Protein AF-A0AAX3BE30-F1 (afdb_monomer_lite)

Secondary structure (DSSP, 8-state):
---------HHHHHHHHHHHHHHHHHHHHHHHHHHHHHHHHS---EEE-B-TT----TT---B--TTS-TBTT-GGGGGSS-TTS-EEE-GGG--TT--SEEEEEEEEEEEEEEEEEEEEB-TT-HHHHHHSEEEEEEEEEEE-------TT---------EEEEEEE--S-SS-EEEEEEEEEEEEEEEEEEEEEPPSS---EEEEEEEEEETTEEEEES-HHHHHHHHHHHHHHHHHTT-STTTHHHHHHS-HHHHHHHHHHTT------TT---B--EE-TTS-EE---B----GGGGG--S---EEEEE-TTS-EEEEETTSPPEEE---------S----------------------

Organism: NCBI:txid2828656

Foldseek 3Di:
DDDDDDDPPPVVVVVVVVVVVVVVVVVVVVVVVVVVVVVVVPDPAAAWEWALVFPPDPQPQQDQDPVRRSCQQPPLLQAPPDLQGKHWADPVRDPDPQPWDKGKTFTPDKDKFFKKKFQWFRLNDPLRRQQEWTFFKKKKWFWAQDCPPPPPDSPRPRPTPIDIDIDGDDSDNDMDMGGPGIDIHGMIMITRPDIDDHPHDHITITRYMWTHDPHHTYHHDQSLVSNLSNLVVVVVVLVVCVDVVRVVVQVPDDPVSNCSSCVSNVHDDDPPVPDFDDDWDADPVRHTDDDDTDDDDPCCVVPVDDFDWDWDADPVRWIWIGTDPDDIDTDDDPDDDDDDDDPDPDDDDDDDDDDDDDDDDDD

Radius of gyration: 34.59 Å; chains: 1; bounding box: 137×58×95 Å

Structure (mmCIF, N/CA/C/O backbone):
data_AF-A0AAX3BE30-F1
#
_entry.id   AF-A0AAX3BE30-F1
#
loop_
_atom_site.group_PDB
_atom_site.id
_atom_site.type_symbol
_atom_site.label_atom_id
_atom_site.label_alt_id
_atom_site.label_comp_id
_atom_site.label_asym_id
_atom_site.label_entity_id
_atom_site.label_seq_id
_atom_site.pdbx_PDB_ins_code
_atom_site.Cartn_x
_atom_site.Cartn_y
_atom_site.Cartn_z
_atom_site.occupancy
_atom_site.B_iso_or_equiv
_atom_site.auth_seq_id
_atom_site.auth_comp_id
_atom_site.auth_asym_id
_atom_site.auth_atom_id
_atom_site.pdbx_PDB_model_num
ATOM 1 N N . MET A 1 1 ? -101.201 13.065 3.137 1.00 37.59 1 MET A N 1
ATOM 2 C CA . MET A 1 1 ? -100.366 14.245 3.445 1.00 37.59 1 MET A CA 1
ATOM 3 C C . MET A 1 1 ? -99.002 13.709 3.863 1.00 37.59 1 MET A C 1
ATOM 5 O O . MET A 1 1 ? -98.887 13.174 4.954 1.00 37.59 1 MET A O 1
ATOM 9 N N . VAL A 1 2 ? -98.034 13.678 2.945 1.00 33.81 2 VAL A N 1
ATOM 10 C CA . VAL A 1 2 ? -96.704 13.082 3.167 1.00 33.81 2 VAL A CA 1
ATOM 11 C C . VAL A 1 2 ? -95.709 14.231 3.304 1.00 33.81 2 VAL A C 1
ATOM 13 O O . VAL A 1 2 ? -95.569 15.032 2.385 1.00 33.81 2 VAL A O 1
ATOM 16 N N . HIS A 1 3 ? -95.069 14.346 4.465 1.00 37.81 3 HIS A N 1
ATOM 17 C CA . HIS A 1 3 ? -93.948 15.256 4.695 1.00 37.81 3 HIS A CA 1
ATOM 18 C C . HIS A 1 3 ? -92.649 14.453 4.629 1.00 37.81 3 HIS A C 1
ATOM 20 O O . HIS A 1 3 ? -92.442 13.532 5.415 1.00 37.81 3 HIS A O 1
ATOM 26 N N . GLY A 1 4 ? -91.805 14.789 3.653 1.00 37.88 4 GLY A N 1
ATOM 27 C CA . GLY A 1 4 ? -90.464 14.239 3.499 1.00 37.88 4 GLY A CA 1
ATOM 28 C C . GLY A 1 4 ? -89.474 14.970 4.402 1.00 37.88 4 GLY A C 1
ATOM 29 O O . GLY A 1 4 ? -89.291 16.178 4.280 1.00 37.88 4 GLY A O 1
ATOM 30 N N . LEU A 1 5 ? -88.834 14.219 5.296 1.00 43.00 5 LEU A N 1
ATOM 31 C CA . LEU A 1 5 ? -87.647 14.628 6.042 1.00 43.00 5 LEU A CA 1
ATOM 32 C C . LEU A 1 5 ? -86.418 14.408 5.151 1.00 43.00 5 LEU A C 1
ATOM 34 O O . LEU A 1 5 ? -85.984 13.274 4.960 1.00 43.00 5 LEU A O 1
ATOM 38 N N . TYR A 1 6 ? -85.859 15.489 4.612 1.00 42.47 6 TYR A N 1
ATOM 39 C CA . TYR A 1 6 ? -84.503 15.481 4.065 1.00 42.47 6 TYR A CA 1
ATOM 40 C C . TYR A 1 6 ? -83.519 15.509 5.240 1.00 42.47 6 TYR A C 1
ATOM 42 O O . TYR A 1 6 ? -83.366 16.526 5.912 1.00 42.47 6 TYR A O 1
ATOM 50 N N . PHE A 1 7 ? -82.889 14.368 5.519 1.00 47.38 7 PHE A N 1
ATOM 51 C CA . PHE A 1 7 ? -81.719 14.304 6.391 1.00 47.38 7 PHE A CA 1
ATOM 52 C C . PHE A 1 7 ? -80.498 14.763 5.591 1.00 47.38 7 PHE A C 1
ATOM 54 O O . PHE A 1 7 ? -80.135 14.144 4.592 1.00 47.38 7 PHE A O 1
ATOM 61 N N . ASP A 1 8 ? -79.880 15.852 6.034 1.00 48.84 8 ASP A N 1
ATOM 62 C CA . ASP A 1 8 ? -78.670 16.418 5.442 1.00 48.84 8 ASP A CA 1
ATOM 63 C C . ASP A 1 8 ? -77.435 15.626 5.918 1.00 48.84 8 ASP A C 1
ATOM 65 O O . ASP A 1 8 ? -76.835 15.901 6.962 1.00 48.84 8 ASP A O 1
ATOM 69 N N . TRP A 1 9 ? -77.112 14.553 5.190 1.00 47.38 9 TRP A N 1
ATOM 70 C CA . TRP A 1 9 ? -75.989 13.655 5.490 1.00 47.38 9 TRP A CA 1
ATOM 71 C C . TRP A 1 9 ? -74.613 14.264 5.152 1.00 47.38 9 TRP A C 1
ATOM 73 O O . TRP A 1 9 ? -73.594 13.794 5.671 1.00 47.38 9 TRP A O 1
ATOM 83 N N . ASP A 1 10 ? -74.559 15.342 4.364 1.00 48.72 10 ASP A N 1
ATOM 84 C CA . ASP A 1 10 ? -73.304 15.926 3.869 1.00 48.72 10 ASP A CA 1
ATOM 85 C C . ASP A 1 10 ? -72.530 16.713 4.946 1.00 48.72 10 ASP A C 1
ATOM 87 O O . ASP A 1 10 ? -71.294 16.808 4.918 1.00 48.72 10 ASP A O 1
ATOM 91 N N . ILE A 1 11 ? -73.221 17.203 5.979 1.00 52.19 11 ILE A N 1
ATOM 92 C CA . ILE A 1 11 ? -72.609 17.997 7.059 1.00 52.19 11 ILE A CA 1
ATOM 93 C C . ILE A 1 11 ? -71.905 17.116 8.113 1.00 52.19 11 ILE A C 1
ATOM 95 O O . ILE A 1 11 ? -70.945 17.551 8.761 1.00 52.19 11 ILE A O 1
ATOM 99 N N . LEU A 1 12 ? -72.318 15.854 8.274 1.00 46.59 12 LEU A N 1
ATOM 100 C CA . LEU A 1 12 ? -71.723 14.924 9.250 1.00 46.59 12 LEU A CA 1
ATOM 101 C C . LEU A 1 12 ? -70.521 14.142 8.694 1.00 46.59 12 LEU A C 1
ATOM 103 O O . LEU A 1 12 ? -69.614 13.779 9.455 1.00 46.59 12 LEU A O 1
ATOM 107 N N . PHE A 1 13 ? -70.453 13.945 7.374 1.00 47.66 13 PHE A N 1
ATOM 108 C CA . PHE A 1 13 ? -69.346 13.233 6.729 1.00 47.66 13 PHE A CA 1
ATOM 109 C C . PHE A 1 13 ? -68.064 14.082 6.632 1.00 47.66 13 PHE A C 1
ATOM 111 O O . PHE A 1 13 ? -66.955 13.584 6.852 1.00 47.66 13 PHE A O 1
ATOM 118 N N . THR A 1 14 ? -68.188 15.391 6.409 1.00 51.09 14 THR A N 1
ATOM 119 C CA . THR A 1 14 ? -67.043 16.294 6.185 1.00 51.09 14 THR A CA 1
ATOM 120 C C . THR A 1 14 ? -66.237 16.610 7.454 1.00 51.09 14 THR A C 1
ATOM 122 O O . THR A 1 14 ? -65.006 16.688 7.398 1.00 51.09 14 THR A O 1
ATOM 125 N N . LYS A 1 15 ? -66.868 16.703 8.634 1.00 51.81 15 LYS A N 1
ATOM 126 C CA . LYS A 1 15 ? -66.149 16.968 9.904 1.00 51.81 15 LYS A CA 1
ATOM 127 C C . LYS A 1 15 ? -65.401 15.752 10.464 1.00 51.81 15 LYS A C 1
ATOM 129 O O . LYS A 1 15 ? -64.361 15.914 11.108 1.00 51.81 15 LYS A O 1
ATOM 134 N N . SER A 1 16 ? -65.898 14.546 10.202 1.00 53.28 16 SER A N 1
ATOM 135 C CA . SER A 1 16 ? -65.347 13.298 10.751 1.00 53.28 16 SER A CA 1
ATOM 136 C C . SER A 1 16 ? -64.184 12.766 9.903 1.00 53.28 16 SER A C 1
ATOM 138 O O . SER A 1 16 ? -63.137 12.399 10.443 1.00 53.28 16 SER A O 1
ATOM 140 N N . ILE A 1 17 ? -64.305 12.824 8.571 1.00 54.84 17 ILE A N 1
ATOM 141 C CA . ILE A 1 17 ? -63.247 12.393 7.642 1.00 54.84 17 ILE A CA 1
ATOM 142 C C . ILE A 1 17 ? -62.055 13.357 7.666 1.00 54.84 17 ILE A C 1
ATOM 144 O O . ILE A 1 17 ? -60.906 12.911 7.652 1.00 54.84 17 ILE A O 1
ATOM 148 N N . GLY A 1 18 ? -62.299 14.666 7.806 1.00 56.34 18 GLY A N 1
ATOM 149 C CA . GLY A 1 18 ? -61.236 15.671 7.889 1.00 56.34 18 GLY A CA 1
ATOM 150 C C . GLY A 1 18 ? -60.269 15.439 9.057 1.00 56.34 18 GLY A C 1
ATOM 151 O O . GLY A 1 18 ? -59.055 15.514 8.871 1.00 56.34 18 GLY A O 1
ATOM 152 N N . LYS A 1 19 ? -60.772 15.072 10.247 1.00 57.72 19 LYS A N 1
ATOM 153 C CA . LYS A 1 19 ? -59.924 14.763 11.417 1.00 57.72 19 LYS A CA 1
ATOM 154 C C . LYS A 1 19 ? -59.099 13.486 11.233 1.00 57.72 19 LYS A C 1
ATOM 156 O O . LYS A 1 19 ? -57.929 13.470 11.617 1.00 57.72 19 LYS A O 1
ATOM 161 N N . ILE A 1 20 ? -59.671 12.442 10.628 1.00 62.28 20 ILE A N 1
ATOM 162 C CA . ILE A 1 20 ? -58.952 11.187 10.341 1.00 62.28 20 ILE A CA 1
ATOM 163 C C . ILE A 1 20 ? -57.858 11.430 9.293 1.00 62.28 20 ILE A C 1
ATOM 165 O O . ILE A 1 20 ? -56.723 10.984 9.470 1.00 62.28 20 ILE A O 1
ATOM 169 N N . TYR A 1 21 ? -58.160 12.204 8.248 1.00 62.59 21 TYR A N 1
ATOM 170 C CA . TYR A 1 21 ? -57.197 12.566 7.209 1.00 62.59 21 TYR A CA 1
ATOM 171 C C . TYR A 1 21 ? -56.044 13.418 7.760 1.00 62.59 21 TYR A C 1
ATOM 173 O O . TYR A 1 21 ? -54.876 13.145 7.482 1.00 62.59 21 TYR A O 1
ATOM 181 N N . TYR A 1 22 ? -56.342 14.407 8.611 1.00 61.78 22 TYR A N 1
ATOM 182 C CA . TYR A 1 22 ? -55.315 15.262 9.214 1.00 61.78 22 TYR A CA 1
ATOM 183 C C . TYR A 1 22 ? -54.400 14.491 10.174 1.00 61.78 22 TYR A C 1
ATOM 185 O O . TYR A 1 22 ? -53.186 14.711 10.182 1.00 61.78 22 TYR A O 1
ATOM 193 N N . ARG A 1 23 ? -54.960 13.549 10.946 1.00 68.19 23 ARG A N 1
ATOM 194 C CA . ARG A 1 23 ? -54.191 12.670 11.834 1.00 68.19 23 ARG A CA 1
ATOM 195 C C . ARG A 1 23 ? -53.260 11.747 11.043 1.00 68.19 23 ARG A C 1
ATOM 197 O O . ARG A 1 23 ? -52.063 11.745 11.313 1.00 68.19 23 ARG A O 1
ATOM 204 N N . ARG A 1 24 ? -53.765 11.081 9.996 1.00 71.00 24 ARG A N 1
ATOM 205 C CA . ARG A 1 24 ? -52.949 10.228 9.109 1.00 71.00 24 ARG A CA 1
ATOM 206 C C . ARG A 1 24 ? -51.861 11.006 8.370 1.00 71.00 24 ARG A C 1
ATOM 208 O O . ARG A 1 24 ? -50.747 10.514 8.226 1.00 71.00 24 ARG A O 1
ATOM 215 N N . ARG A 1 25 ? -52.134 12.247 7.949 1.00 72.06 25 ARG A N 1
ATOM 216 C CA . ARG A 1 25 ? -51.124 13.121 7.325 1.00 72.06 25 ARG A CA 1
ATOM 217 C C . ARG A 1 25 ? -50.015 13.507 8.305 1.00 72.06 25 ARG A C 1
ATOM 219 O O . ARG A 1 25 ? -48.865 13.634 7.896 1.00 72.06 25 ARG A O 1
ATOM 226 N N . ARG A 1 26 ? -50.341 13.704 9.586 1.00 71.25 26 ARG A N 1
ATOM 227 C CA . ARG A 1 26 ? -49.350 13.994 10.631 1.00 71.25 26 ARG A CA 1
ATOM 228 C C . ARG A 1 26 ? -48.510 12.753 10.950 1.00 71.25 26 ARG A C 1
ATOM 230 O O . ARG A 1 26 ? -47.293 12.862 10.996 1.00 71.25 26 ARG A O 1
ATOM 237 N N . GLU A 1 27 ? -49.139 11.586 11.074 1.00 79.81 27 GLU A N 1
ATOM 238 C CA . GLU A 1 27 ? -48.464 10.296 11.292 1.00 79.81 27 GLU A CA 1
ATOM 239 C C . GLU A 1 27 ? -47.539 9.921 10.114 1.00 79.81 27 GLU A C 1
ATOM 241 O O . GLU A 1 27 ? -46.382 9.580 10.342 1.00 79.81 27 GLU A O 1
ATOM 246 N N . MET A 1 28 ? -47.965 10.113 8.855 1.00 81.69 28 MET A N 1
ATOM 247 C CA . MET A 1 28 ? -47.091 9.917 7.684 1.00 81.69 28 MET A CA 1
ATOM 248 C C . MET A 1 28 ? -45.880 10.853 7.667 1.00 81.69 28 MET A C 1
ATOM 250 O O . MET A 1 28 ? -44.799 10.433 7.268 1.00 81.69 28 MET A O 1
ATOM 254 N N . LYS A 1 29 ? -46.029 12.111 8.103 1.00 80.44 29 LYS A N 1
ATOM 255 C CA . LYS A 1 29 ? -44.888 13.037 8.199 1.00 80.44 29 LYS A CA 1
ATOM 256 C C . LYS A 1 29 ? -43.852 12.552 9.211 1.00 80.44 29 LYS A C 1
ATOM 258 O O . LYS A 1 29 ? -42.665 12.674 8.938 1.00 80.44 29 LYS A O 1
ATOM 263 N N . TYR A 1 30 ? -44.284 11.990 10.341 1.00 83.88 30 TYR A N 1
ATOM 264 C CA . TYR A 1 30 ? -43.363 11.410 11.320 1.00 83.88 30 TYR A CA 1
ATOM 265 C C . TYR A 1 30 ? -42.688 10.145 10.791 1.00 83.88 30 TYR A C 1
ATOM 267 O O . TYR A 1 30 ? -41.483 10.013 10.955 1.00 83.88 30 TYR A O 1
ATOM 275 N N . ILE A 1 31 ? -43.416 9.262 10.098 1.00 86.00 31 ILE A N 1
ATOM 276 C CA . ILE A 1 31 ? -42.816 8.072 9.473 1.00 86.00 31 ILE A CA 1
ATOM 277 C C . ILE A 1 31 ? -41.781 8.481 8.418 1.00 86.00 31 ILE A C 1
ATOM 279 O O . ILE A 1 31 ? -40.675 7.959 8.430 1.00 86.00 31 ILE A O 1
ATOM 283 N N . LEU A 1 32 ? -42.090 9.453 7.555 1.00 85.06 32 LEU A N 1
ATOM 284 C CA . LEU A 1 32 ? -41.139 9.961 6.561 1.00 85.06 32 LEU A CA 1
ATOM 285 C C . LEU A 1 32 ? -39.930 10.647 7.202 1.00 85.06 32 LEU A C 1
ATOM 287 O O . LEU A 1 32 ? -38.824 10.471 6.713 1.00 85.06 32 LEU A O 1
ATOM 291 N N . LEU A 1 33 ? -40.117 11.392 8.296 1.00 84.44 33 LEU A N 1
ATOM 292 C CA . LEU A 1 33 ? -39.010 11.999 9.036 1.00 84.44 33 LEU A CA 1
ATOM 293 C C . LEU A 1 33 ? -38.114 10.929 9.669 1.00 84.44 33 LEU A C 1
ATOM 295 O O . LEU A 1 33 ? -36.901 11.034 9.578 1.00 84.44 33 LEU A O 1
ATOM 299 N N . VAL A 1 34 ? -38.695 9.890 10.271 1.00 83.25 34 VAL A N 1
ATOM 300 C CA . VAL A 1 34 ? -37.939 8.765 10.837 1.00 83.25 34 VAL A CA 1
ATOM 301 C C . VAL A 1 34 ? -37.206 8.014 9.727 1.00 83.25 34 VAL A C 1
ATOM 303 O O . VAL A 1 34 ? -36.015 7.785 9.856 1.00 83.25 34 VAL A O 1
ATOM 306 N N . LEU A 1 35 ? -37.857 7.712 8.602 1.00 80.94 35 LEU A N 1
ATOM 307 C CA . LEU A 1 35 ? -37.205 7.081 7.449 1.00 80.94 35 LEU A CA 1
ATOM 308 C C . LEU A 1 35 ? -36.113 7.963 6.832 1.00 80.94 35 LEU A C 1
ATOM 310 O O . LEU A 1 35 ? -35.110 7.435 6.374 1.00 80.94 35 LEU A O 1
ATOM 314 N N . PHE A 1 36 ? -36.279 9.287 6.838 1.00 80.50 36 PHE A N 1
ATOM 315 C CA . PHE A 1 36 ? -35.257 10.229 6.388 1.00 80.50 36 PHE A CA 1
ATOM 316 C C . PHE A 1 36 ? -34.074 10.274 7.359 1.00 80.50 36 PHE A C 1
ATOM 318 O O . PHE A 1 36 ? -32.938 10.218 6.917 1.00 80.50 36 PHE A O 1
ATOM 325 N N . LEU A 1 37 ? -34.319 10.301 8.672 1.00 76.88 37 LEU A N 1
ATOM 326 C CA . LEU A 1 37 ? -33.263 10.272 9.688 1.00 76.88 37 LEU A CA 1
ATOM 327 C C . LEU A 1 37 ? -32.505 8.936 9.677 1.00 76.88 37 LEU A C 1
ATOM 329 O O . LEU A 1 37 ? -31.280 8.945 9.665 1.00 76.88 37 LEU A O 1
ATOM 333 N N . PHE A 1 38 ? -33.208 7.805 9.566 1.00 72.38 38 PHE A N 1
ATOM 334 C CA . PHE A 1 38 ? -32.583 6.494 9.367 1.00 72.38 38 PHE A CA 1
ATOM 335 C C . PHE A 1 38 ? -31.863 6.410 8.015 1.00 72.38 38 PHE A C 1
ATOM 337 O O . PHE A 1 38 ? -30.766 5.874 7.942 1.00 72.38 38 PHE A O 1
ATOM 344 N N . GLY A 1 39 ? -32.429 6.982 6.950 1.00 67.25 39 GLY A N 1
ATOM 345 C CA . GLY A 1 39 ? -31.791 7.066 5.635 1.00 67.25 39 GLY A CA 1
ATOM 346 C C . GLY A 1 39 ? -30.531 7.934 5.625 1.00 67.25 39 GLY A C 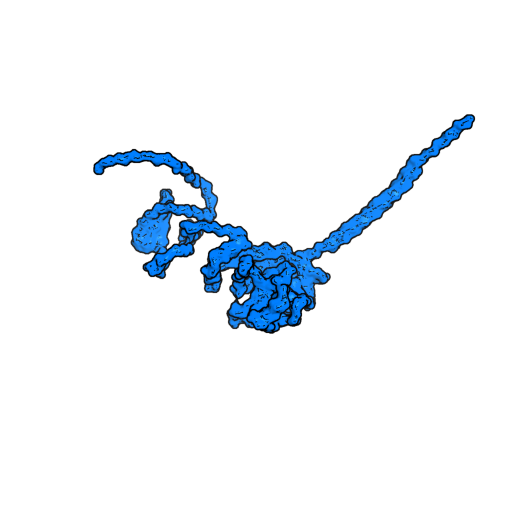1
ATOM 347 O O . GLY A 1 39 ? -29.602 7.636 4.885 1.00 67.25 39 GLY A O 1
ATOM 348 N N . CYS A 1 40 ? -30.473 8.970 6.466 1.00 63.03 40 CYS A N 1
ATOM 349 C CA . CYS A 1 40 ? -29.296 9.815 6.640 1.00 63.03 40 CYS A CA 1
ATOM 350 C C . CYS A 1 40 ? -28.212 9.162 7.508 1.00 63.03 40 CYS A C 1
ATOM 352 O O . CYS A 1 40 ? -27.047 9.495 7.324 1.00 63.03 40 CYS A O 1
ATOM 354 N N . GLU A 1 41 ? -28.554 8.252 8.425 1.00 57.38 41 GLU A N 1
ATOM 355 C CA . GLU A 1 41 ? -27.558 7.477 9.186 1.00 57.38 41 GLU A CA 1
ATOM 356 C C . GLU A 1 41 ? -26.993 6.286 8.394 1.00 57.38 41 GLU A C 1
ATOM 358 O O . GLU A 1 41 ? -25.897 5.809 8.687 1.00 57.38 41 GLU A O 1
ATOM 363 N N . ILE A 1 42 ? -27.685 5.830 7.345 1.00 55.69 42 ILE A N 1
ATOM 364 C CA . ILE A 1 42 ? -27.187 4.775 6.460 1.00 55.69 42 ILE A CA 1
ATOM 365 C C . ILE A 1 42 ? -26.125 5.364 5.517 1.00 55.69 42 ILE A C 1
ATOM 367 O O . ILE A 1 42 ? -26.410 5.803 4.405 1.00 55.69 42 ILE A O 1
ATOM 371 N N . GLY A 1 43 ? -24.867 5.314 5.957 1.00 57.38 43 GLY A N 1
ATOM 372 C CA . GLY A 1 43 ? -23.733 5.190 5.040 1.00 57.38 43 GLY A CA 1
ATOM 373 C C . GLY A 1 43 ? -22.853 6.420 4.852 1.00 57.38 43 GLY A C 1
ATOM 374 O O . GLY A 1 43 ? -22.385 6.656 3.736 1.00 57.38 43 GLY A O 1
ATOM 375 N N . TYR A 1 44 ? -22.532 7.161 5.916 1.00 66.81 44 TYR A N 1
ATOM 376 C CA . TYR A 1 44 ? -21.309 7.966 5.878 1.00 66.81 44 TYR A CA 1
ATOM 377 C C . TYR A 1 44 ? -20.100 7.031 5.948 1.00 66.81 44 TYR A C 1
ATOM 379 O O . TYR A 1 44 ? -19.494 6.849 6.994 1.00 66.81 44 TYR A O 1
ATOM 387 N N . SER A 1 45 ? -19.745 6.417 4.817 1.00 80.69 45 SER A N 1
ATOM 388 C CA . SER A 1 45 ? -18.438 5.779 4.681 1.00 80.69 45 SER A CA 1
ATOM 389 C C . SER A 1 45 ? -17.378 6.848 4.939 1.00 80.69 45 SER A C 1
ATOM 391 O O . SER A 1 45 ? -17.381 7.880 4.254 1.00 80.69 45 SER A O 1
ATOM 393 N N . LEU A 1 46 ? -16.482 6.624 5.895 1.00 89.69 46 LEU A N 1
ATOM 394 C CA . LEU A 1 46 ? -15.367 7.529 6.133 1.00 89.69 46 LEU A CA 1
ATOM 395 C C . LEU A 1 46 ? -14.469 7.520 4.893 1.00 89.69 46 LEU A C 1
ATOM 397 O O . LEU A 1 46 ? -13.786 6.541 4.626 1.00 89.69 46 LEU A O 1
ATOM 401 N N . LYS A 1 47 ? -14.488 8.586 4.095 1.00 92.81 47 LYS A N 1
ATOM 402 C CA . LYS A 1 47 ? -13.670 8.671 2.878 1.00 92.81 47 LYS A CA 1
ATOM 403 C C . LYS A 1 47 ? -12.341 9.332 3.185 1.00 92.81 47 LYS A C 1
ATOM 405 O O . LYS A 1 47 ? -12.317 10.384 3.818 1.00 92.81 47 LYS A O 1
ATOM 410 N N . ILE A 1 48 ? -11.256 8.751 2.689 1.00 92.88 48 ILE A N 1
ATOM 411 C CA . ILE A 1 48 ? -9.916 9.338 2.763 1.00 92.88 48 ILE A CA 1
ATOM 412 C C . ILE A 1 48 ? -9.273 9.383 1.389 1.00 92.88 48 ILE A C 1
ATOM 414 O O . ILE A 1 48 ? -9.619 8.633 0.473 1.00 92.88 48 ILE A O 1
ATOM 418 N N . TYR A 1 49 ? -8.325 10.303 1.262 1.00 92.12 49 TYR A N 1
ATOM 419 C CA . TYR A 1 49 ? -7.634 10.578 0.018 1.00 92.12 49 TYR A CA 1
ATOM 420 C C . TYR A 1 49 ? -6.157 10.281 0.197 1.00 92.12 49 TYR A C 1
ATOM 422 O O . TYR A 1 49 ? -5.515 10.826 1.094 1.00 92.12 49 TYR A O 1
ATOM 430 N N . ILE A 1 50 ? -5.615 9.435 -0.667 1.00 89.25 50 ILE A N 1
ATOM 431 C CA . ILE A 1 50 ? -4.184 9.173 -0.741 1.00 89.25 50 ILE A CA 1
ATOM 432 C C . ILE A 1 50 ? -3.517 10.390 -1.375 1.00 89.25 50 ILE A C 1
ATOM 434 O O . ILE A 1 50 ? -3.989 10.930 -2.383 1.00 89.25 50 ILE A O 1
ATOM 438 N N . ASP A 1 51 ? -2.410 10.817 -0.784 1.00 85.31 51 ASP A N 1
ATOM 439 C CA . ASP A 1 51 ? -1.500 11.728 -1.445 1.00 85.31 51 ASP A CA 1
ATOM 440 C C . ASP A 1 51 ? -0.724 10.939 -2.510 1.00 85.31 51 ASP A C 1
ATOM 442 O O . ASP A 1 51 ? 0.102 10.077 -2.202 1.00 85.31 51 ASP A O 1
ATOM 446 N N . GLY A 1 52 ? -1.000 11.224 -3.786 1.00 72.75 52 GLY A N 1
ATOM 447 C CA . GLY A 1 52 ? -0.262 10.651 -4.917 1.00 72.75 52 GLY A CA 1
ATOM 448 C C . GLY A 1 52 ? 1.235 10.969 -4.867 1.00 72.75 52 GLY A C 1
ATOM 449 O O . GLY A 1 52 ? 2.023 10.361 -5.590 1.00 72.75 52 GLY A O 1
ATOM 450 N N . SER A 1 53 ? 1.645 11.874 -3.968 1.00 67.44 53 SER A N 1
ATOM 451 C CA . SER A 1 53 ? 3.039 12.147 -3.680 1.00 67.44 53 SER A CA 1
ATOM 452 C C . SER A 1 53 ? 3.776 11.034 -2.924 1.00 67.44 53 SER A C 1
ATOM 454 O O . SER A 1 53 ? 4.988 11.173 -2.736 1.00 67.44 53 SER A O 1
ATOM 456 N N . ASN A 1 54 ? 3.079 9.953 -2.530 1.00 61.19 54 ASN A N 1
ATOM 457 C CA . ASN A 1 54 ? 3.640 8.784 -1.856 1.00 61.19 54 ASN A CA 1
ATOM 458 C C . ASN A 1 54 ? 5.039 8.464 -2.379 1.00 61.19 54 ASN A C 1
ATOM 460 O O . ASN A 1 54 ? 5.224 7.972 -3.494 1.00 61.19 54 ASN A O 1
ATOM 464 N N . GLU A 1 55 ? 6.029 8.764 -1.545 1.00 56.72 55 GLU A N 1
ATOM 465 C CA . GLU A 1 55 ? 7.394 8.336 -1.764 1.00 56.72 55 GLU A CA 1
ATOM 466 C C . GLU A 1 55 ? 7.396 6.823 -1.585 1.00 56.72 55 GLU A C 1
ATOM 468 O O . GLU A 1 55 ? 7.575 6.303 -0.480 1.00 56.72 55 GLU A O 1
ATOM 473 N N . LEU A 1 56 ? 7.190 6.094 -2.681 1.00 51.31 56 LEU A N 1
ATOM 474 C CA . LEU A 1 56 ? 7.840 4.806 -2.771 1.00 51.31 56 LEU A CA 1
ATOM 475 C C . LEU A 1 56 ? 9.320 5.079 -2.551 1.00 51.31 56 LEU A C 1
ATOM 477 O O . LEU A 1 56 ? 9.901 5.968 -3.180 1.00 51.31 56 LEU A O 1
ATOM 481 N N . HIS A 1 57 ? 9.907 4.356 -1.598 1.00 52.66 57 HIS A N 1
ATOM 482 C CA . HIS A 1 57 ? 11.347 4.382 -1.450 1.00 52.66 57 HIS A CA 1
ATOM 483 C C . HIS A 1 57 ? 11.964 4.154 -2.826 1.00 52.66 57 HIS A C 1
ATOM 485 O O . HIS A 1 57 ? 11.399 3.395 -3.617 1.00 52.66 57 HIS A O 1
ATOM 491 N N . TYR A 1 58 ? 13.107 4.789 -3.079 1.00 48.91 58 TYR A N 1
ATOM 492 C CA . TYR A 1 58 ? 13.777 4.905 -4.378 1.00 48.91 58 TYR A CA 1
ATOM 493 C C . TYR A 1 58 ? 14.031 3.584 -5.149 1.00 48.91 58 TYR A C 1
ATOM 495 O O . TYR A 1 58 ? 14.598 3.577 -6.231 1.00 48.91 58 TYR A O 1
ATOM 503 N N . ASN A 1 59 ? 13.609 2.443 -4.620 1.00 54.19 59 ASN A N 1
ATOM 504 C CA . ASN A 1 59 ? 14.056 1.126 -5.017 1.00 54.19 59 ASN A CA 1
ATOM 505 C C . ASN A 1 59 ? 12.915 0.122 -5.259 1.00 54.19 59 ASN A C 1
ATOM 507 O O . ASN A 1 59 ? 13.198 -1.073 -5.373 1.00 54.19 59 ASN A O 1
ATOM 511 N N . GLN A 1 60 ? 11.647 0.554 -5.311 1.00 66.75 60 GLN A N 1
ATOM 512 C CA . GLN A 1 60 ? 10.591 -0.281 -5.895 1.00 66.75 60 GLN A CA 1
ATOM 513 C C . GLN A 1 60 ? 10.505 0.005 -7.398 1.00 66.75 60 GLN A C 1
ATOM 515 O O . GLN A 1 60 ? 9.882 0.997 -7.778 1.00 66.75 60 GLN A O 1
ATOM 520 N N . PRO A 1 61 ? 11.147 -0.814 -8.252 1.00 66.88 61 PRO A N 1
ATOM 521 C CA . PRO A 1 61 ? 11.026 -0.647 -9.690 1.00 66.88 61 PRO A CA 1
ATOM 522 C C . PRO A 1 61 ? 9.568 -0.847 -10.107 1.00 66.88 61 PRO A C 1
ATOM 524 O O . PRO A 1 61 ? 8.852 -1.683 -9.545 1.00 66.88 61 PRO A O 1
ATOM 527 N N . ILE A 1 62 ? 9.138 -0.099 -11.122 1.00 78.19 62 ILE A N 1
ATOM 528 C CA . ILE A 1 62 ? 7.894 -0.401 -11.828 1.00 78.19 62 ILE A CA 1
ATOM 529 C C . ILE A 1 62 ? 8.071 -1.769 -12.487 1.00 78.19 62 ILE A C 1
ATOM 531 O O . ILE A 1 62 ? 8.924 -1.955 -13.354 1.00 78.19 62 ILE A O 1
ATOM 535 N N . VAL A 1 63 ? 7.272 -2.745 -12.057 1.00 82.25 63 VAL A N 1
ATOM 536 C CA . VAL A 1 63 ? 7.302 -4.097 -12.618 1.00 82.25 63 VAL A CA 1
ATOM 537 C C . VAL A 1 63 ? 6.196 -4.218 -13.651 1.00 82.25 63 VAL A C 1
ATOM 539 O O . VAL A 1 63 ? 5.013 -4.207 -13.314 1.00 82.25 63 VAL A O 1
ATOM 542 N N . PHE A 1 64 ? 6.594 -4.394 -14.907 1.00 79.50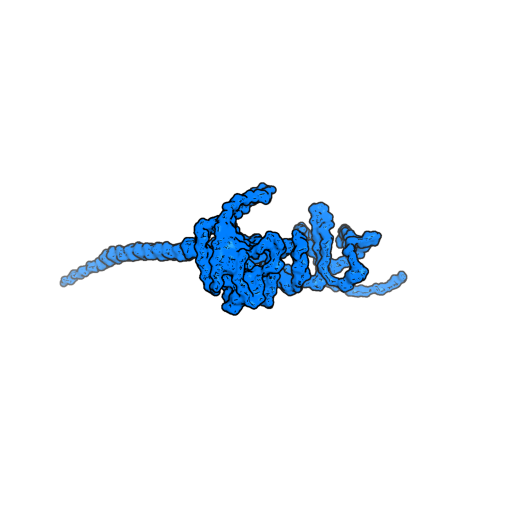 64 PHE A N 1
ATOM 543 C CA . PHE A 1 64 ? 5.683 -4.702 -16.000 1.00 79.50 64 PHE A CA 1
ATOM 544 C C . PHE A 1 64 ? 5.230 -6.154 -15.871 1.00 79.50 64 PHE A C 1
ATOM 546 O O . PHE A 1 64 ? 6.002 -7.089 -16.084 1.00 79.50 64 PHE A O 1
ATOM 553 N N . GLY A 1 65 ? 3.972 -6.351 -15.481 1.00 80.88 65 GLY A N 1
ATOM 554 C CA . GLY A 1 65 ? 3.345 -7.658 -15.579 1.00 80.88 65 GLY A CA 1
ATOM 555 C C . GLY A 1 65 ? 3.227 -8.118 -17.034 1.00 80.88 65 GLY A C 1
ATOM 556 O O . GLY A 1 65 ? 3.122 -7.302 -17.948 1.00 80.88 65 GLY A O 1
ATOM 557 N N . GLU A 1 66 ? 3.190 -9.435 -17.248 1.00 82.94 66 GLU A N 1
ATOM 558 C CA . GLU A 1 66 ? 2.879 -10.047 -18.555 1.00 82.94 66 GLU A CA 1
ATOM 559 C C . GLU A 1 66 ? 1.531 -9.563 -19.125 1.00 82.94 66 GLU A C 1
ATOM 561 O O . GLU A 1 66 ? 1.338 -9.514 -20.333 1.00 82.94 66 GLU A O 1
ATOM 566 N N . ASP A 1 67 ? 0.615 -9.154 -18.246 1.00 82.69 67 ASP A N 1
ATOM 567 C CA . ASP A 1 67 ? -0.685 -8.553 -18.551 1.00 82.69 67 ASP A CA 1
ATOM 568 C C . ASP A 1 67 ? -0.607 -7.057 -18.911 1.00 82.69 67 ASP A C 1
ATOM 570 O O . ASP A 1 67 ? -1.629 -6.415 -19.141 1.00 82.69 67 ASP A O 1
ATOM 574 N N . GLY A 1 68 ? 0.594 -6.474 -18.945 1.00 81.19 68 GLY A N 1
ATOM 575 C CA . GLY A 1 68 ? 0.804 -5.044 -19.156 1.00 81.19 68 GLY A CA 1
ATOM 576 C C . GLY A 1 68 ? 0.479 -4.180 -17.937 1.00 81.19 68 GLY A C 1
ATOM 577 O O . GLY A 1 68 ? 0.529 -2.954 -18.046 1.00 81.19 68 GLY A O 1
ATOM 578 N N . ASN A 1 69 ? 0.172 -4.775 -16.777 1.00 85.88 69 ASN A N 1
ATOM 579 C CA . ASN A 1 69 ? -0.040 -4.016 -15.552 1.00 85.88 69 ASN A CA 1
ATOM 580 C C . ASN A 1 69 ? 1.308 -3.554 -14.988 1.00 85.88 69 ASN A C 1
ATOM 582 O O . ASN A 1 69 ? 2.057 -4.333 -14.399 1.00 85.88 69 ASN A O 1
ATOM 586 N N . ILE A 1 70 ? 1.597 -2.268 -15.154 1.00 87.06 70 ILE A N 1
ATOM 587 C CA . ILE A 1 70 ? 2.837 -1.634 -14.690 1.00 87.06 70 ILE A CA 1
ATOM 588 C C . ILE A 1 70 ? 2.877 -1.462 -13.160 1.00 87.06 70 ILE A C 1
ATOM 590 O O . ILE A 1 70 ? 3.935 -1.282 -12.571 1.00 87.06 70 ILE A O 1
ATOM 594 N N . MET A 1 71 ? 1.725 -1.562 -12.490 1.00 89.06 71 MET A N 1
ATOM 595 C CA . MET A 1 71 ? 1.575 -1.399 -11.039 1.00 89.06 71 MET A CA 1
ATOM 596 C C . MET A 1 71 ? 1.337 -2.736 -10.322 1.00 89.06 71 MET A C 1
ATOM 598 O O . MET A 1 71 ? 0.850 -2.756 -9.189 1.00 89.06 71 MET A O 1
ATOM 602 N N . LYS A 1 72 ? 1.691 -3.862 -10.960 1.00 90.56 72 LYS A N 1
ATOM 603 C CA . LYS A 1 72 ? 1.351 -5.226 -10.516 1.00 90.56 72 LYS A CA 1
ATOM 604 C C . LYS A 1 72 ? 1.755 -5.551 -9.079 1.00 90.56 72 LYS A C 1
ATOM 606 O O . LYS A 1 72 ? 1.036 -6.302 -8.429 1.00 90.56 72 LYS A O 1
ATOM 611 N N . TYR A 1 73 ? 2.859 -4.989 -8.590 1.00 91.88 73 TYR A N 1
ATOM 612 C CA . TYR A 1 73 ? 3.342 -5.182 -7.215 1.00 91.88 73 TYR A CA 1
ATOM 613 C C . TYR A 1 73 ? 3.480 -3.874 -6.430 1.00 91.88 73 TYR A C 1
ATOM 615 O O . TYR A 1 73 ? 4.289 -3.776 -5.508 1.00 91.88 73 TYR A O 1
ATOM 623 N N . SER A 1 74 ? 2.729 -2.848 -6.835 1.00 91.38 74 SER A N 1
ATOM 624 C CA . SER A 1 74 ? 2.834 -1.509 -6.260 1.00 91.38 74 SER A CA 1
ATOM 625 C C . SER A 1 74 ? 2.209 -1.415 -4.867 1.00 91.38 74 SER A C 1
ATOM 627 O O . SER A 1 74 ? 1.346 -2.206 -4.493 1.00 91.38 74 SER A O 1
ATOM 629 N N . ILE A 1 75 ? 2.582 -0.372 -4.123 1.00 92.69 75 ILE A N 1
ATOM 630 C CA . ILE A 1 75 ? 1.983 -0.048 -2.819 1.00 92.69 75 ILE A CA 1
ATOM 631 C C . ILE A 1 75 ? 0.476 0.215 -2.889 1.00 92.69 75 ILE A C 1
ATOM 633 O O . ILE A 1 75 ? -0.221 0.018 -1.902 1.00 92.69 75 ILE A O 1
ATOM 637 N N . PHE A 1 76 ? -0.049 0.624 -4.045 1.00 93.94 76 PHE A N 1
ATOM 638 C CA . PHE A 1 76 ? -1.477 0.893 -4.207 1.00 93.94 76 PHE A CA 1
ATOM 639 C C . PHE A 1 76 ? -2.335 -0.367 -4.123 1.00 93.94 76 PHE A C 1
ATOM 641 O O . PHE A 1 76 ? -3.517 -0.258 -3.819 1.00 93.94 76 PHE A O 1
ATOM 648 N N . ASN A 1 77 ? -1.742 -1.541 -4.346 1.00 95.88 77 ASN A N 1
ATOM 649 C CA . ASN A 1 77 ? -2.422 -2.816 -4.147 1.00 95.88 77 ASN A CA 1
ATOM 650 C C . ASN A 1 77 ? -2.772 -3.051 -2.674 1.00 95.88 77 ASN A C 1
ATOM 652 O O . ASN A 1 77 ? -3.716 -3.761 -2.393 1.00 95.88 77 ASN A O 1
ATOM 656 N N . LEU A 1 78 ? -2.075 -2.401 -1.731 1.00 96.56 78 LEU A N 1
ATOM 657 C CA . LEU A 1 78 ? -2.431 -2.476 -0.313 1.00 96.56 78 LEU A CA 1
ATOM 658 C C . LEU A 1 78 ? -3.769 -1.814 0.028 1.00 96.56 78 LEU A C 1
ATOM 660 O O . LEU A 1 78 ? -4.155 -1.881 1.188 1.00 96.56 78 LEU A O 1
ATOM 664 N N . LEU A 1 79 ? -4.366 -1.075 -0.909 1.00 96.56 79 LEU A N 1
ATOM 665 C CA . LEU A 1 79 ? -5.446 -0.118 -0.672 1.00 96.56 79 LEU A CA 1
ATOM 666 C C . LEU A 1 79 ? -6.559 -0.229 -1.728 1.00 96.56 79 LEU A C 1
ATOM 668 O O . LEU A 1 79 ? -7.365 0.694 -1.868 1.00 96.56 79 LEU A O 1
ATOM 672 N N . ASP A 1 80 ? -6.558 -1.296 -2.533 1.00 96.62 80 ASP A N 1
ATOM 673 C CA . ASP A 1 80 ? -7.484 -1.475 -3.657 1.00 96.62 80 ASP A CA 1
ATOM 674 C C . ASP A 1 80 ? -8.728 -2.308 -3.307 1.00 96.62 80 ASP A C 1
ATOM 676 O O . ASP A 1 80 ? -9.625 -2.460 -4.141 1.00 96.62 80 ASP A O 1
ATOM 680 N N . GLY A 1 81 ? -8.818 -2.799 -2.067 1.00 97.00 81 GLY A N 1
ATOM 681 C CA . GLY A 1 81 ? -9.909 -3.639 -1.589 1.00 97.00 81 GLY A CA 1
ATOM 682 C C . GLY A 1 81 ? -9.884 -5.055 -2.168 1.00 97.00 81 GLY A C 1
ATOM 683 O O . GLY A 1 81 ? -10.884 -5.772 -2.056 1.00 97.00 81 GLY A O 1
ATOM 684 N N . ASN A 1 82 ? -8.791 -5.466 -2.814 1.00 97.38 82 ASN A N 1
ATOM 685 C CA . ASN A 1 82 ? -8.667 -6.735 -3.506 1.00 97.38 82 ASN A CA 1
ATOM 686 C C . ASN A 1 82 ? -7.463 -7.542 -2.988 1.00 97.38 82 ASN A C 1
ATOM 688 O O . ASN A 1 82 ? -6.369 -7.450 -3.538 1.00 97.38 82 ASN A O 1
ATOM 692 N N . PRO A 1 83 ? -7.666 -8.499 -2.063 1.00 95.94 83 PRO A N 1
ATOM 693 C CA . PRO A 1 83 ? -6.571 -9.305 -1.515 1.00 95.94 83 PRO A CA 1
ATOM 694 C C . PRO A 1 83 ? -5.881 -10.218 -2.552 1.00 95.94 83 PRO A C 1
ATOM 696 O O . PRO A 1 83 ? -4.897 -10.886 -2.245 1.00 95.94 83 PRO A O 1
ATOM 699 N N . LYS A 1 84 ? -6.376 -10.286 -3.796 1.00 96.88 84 LYS A N 1
ATOM 700 C CA . LYS A 1 84 ? -5.707 -11.006 -4.890 1.00 96.88 84 LYS A CA 1
ATOM 701 C C . LYS A 1 84 ? -4.610 -10.190 -5.569 1.00 96.88 84 LYS A C 1
ATOM 703 O O . LYS A 1 84 ? -3.918 -10.748 -6.425 1.00 96.88 84 LYS A O 1
ATOM 708 N N . THR A 1 85 ? -4.467 -8.907 -5.253 1.00 96.56 85 THR A N 1
ATOM 709 C CA . THR A 1 85 ? -3.293 -8.100 -5.599 1.00 96.56 85 THR A CA 1
ATOM 710 C C . THR A 1 85 ? -2.351 -8.062 -4.389 1.00 96.56 85 THR A C 1
ATOM 712 O O . THR A 1 85 ? -2.677 -8.557 -3.313 1.00 96.56 85 THR A O 1
ATOM 715 N N . THR A 1 86 ? -1.109 -7.610 -4.576 1.00 96.75 86 THR A N 1
ATOM 716 C CA . THR A 1 86 ? -0.146 -7.538 -3.467 1.00 96.75 86 THR A CA 1
ATOM 717 C C . THR A 1 86 ? 0.885 -6.456 -3.701 1.00 96.75 86 THR A C 1
ATOM 719 O O . THR A 1 86 ? 1.287 -6.216 -4.838 1.00 96.75 86 THR A O 1
ATOM 722 N N . LEU A 1 87 ? 1.369 -5.851 -2.624 1.00 95.25 87 LEU A N 1
ATOM 723 C CA . LEU A 1 87 ? 2.700 -5.260 -2.593 1.00 95.25 87 LEU A CA 1
ATOM 724 C C . LEU A 1 87 ? 3.725 -6.395 -2.487 1.00 95.25 87 LEU A C 1
ATOM 726 O O . LEU A 1 87 ? 3.507 -7.327 -1.711 1.00 95.25 87 LEU A O 1
ATOM 730 N N . ALA A 1 88 ? 4.833 -6.311 -3.225 1.00 93.81 88 ALA A N 1
ATOM 731 C CA . ALA A 1 88 ? 5.980 -7.209 -3.066 1.00 93.81 88 ALA A CA 1
ATOM 732 C C . ALA A 1 88 ? 7.264 -6.394 -2.849 1.00 93.81 88 ALA A C 1
ATOM 734 O O . ALA A 1 88 ? 7.642 -5.567 -3.681 1.00 93.81 88 ALA A O 1
ATOM 735 N N . LEU A 1 89 ? 7.926 -6.602 -1.712 1.00 90.56 89 LEU A N 1
ATOM 736 C CA . LEU A 1 89 ? 9.151 -5.905 -1.319 1.00 90.56 89 LEU A CA 1
ATOM 737 C C . LEU A 1 89 ? 10.354 -6.821 -1.547 1.00 90.56 89 LEU A C 1
ATOM 739 O O . LEU A 1 89 ? 10.426 -7.908 -0.979 1.00 90.56 89 LEU A O 1
ATOM 743 N N . ASN A 1 90 ? 11.311 -6.372 -2.358 1.00 82.88 90 ASN A N 1
ATOM 744 C CA . ASN A 1 90 ? 12.500 -7.152 -2.687 1.00 82.88 90 ASN A CA 1
ATOM 745 C C . ASN A 1 90 ? 13.679 -6.792 -1.765 1.00 82.88 90 ASN A C 1
ATOM 747 O O . ASN A 1 90 ? 14.174 -5.662 -1.797 1.00 82.88 90 ASN A O 1
ATOM 751 N N . LYS A 1 91 ? 14.192 -7.773 -1.007 1.00 72.81 91 LYS A N 1
ATOM 752 C CA . LYS A 1 91 ? 15.366 -7.617 -0.117 1.00 72.81 91 LYS A CA 1
ATOM 753 C C . LYS A 1 91 ? 16.619 -7.097 -0.817 1.00 72.81 91 LYS A C 1
ATOM 755 O O . LYS A 1 91 ? 17.437 -6.432 -0.186 1.00 72.81 91 LYS A O 1
ATOM 760 N N . LYS A 1 92 ? 16.809 -7.415 -2.102 1.00 67.38 92 LYS A N 1
ATOM 761 C CA . LYS A 1 92 ? 18.068 -7.155 -2.820 1.00 67.38 92 LYS A CA 1
ATOM 762 C C . LYS A 1 92 ? 18.330 -5.675 -3.076 1.00 67.38 92 LYS A C 1
ATOM 764 O O . LYS A 1 92 ? 19.487 -5.298 -3.218 1.00 67.38 92 LYS A O 1
ATOM 769 N N . ASN A 1 93 ? 17.291 -4.841 -3.086 1.00 57.03 93 ASN A N 1
ATOM 770 C CA . ASN A 1 93 ? 17.447 -3.420 -3.387 1.00 57.03 93 ASN A CA 1
ATOM 771 C C . ASN A 1 93 ? 17.654 -2.561 -2.130 1.00 57.03 93 ASN A C 1
ATOM 773 O O . ASN A 1 93 ? 17.554 -1.339 -2.192 1.00 57.03 93 ASN A O 1
ATOM 777 N N . ILE A 1 94 ? 17.933 -3.162 -0.973 1.00 57.41 94 ILE A N 1
ATOM 778 C CA . ILE A 1 94 ? 18.210 -2.417 0.253 1.00 57.41 94 ILE A CA 1
ATOM 779 C C . ILE A 1 94 ? 19.722 -2.194 0.353 1.00 57.41 94 ILE A C 1
ATOM 781 O O . ILE A 1 94 ? 20.480 -3.044 0.814 1.00 57.41 94 ILE A O 1
ATOM 785 N N . THR A 1 95 ? 20.179 -1.036 -0.119 1.00 48.94 95 THR A N 1
ATOM 786 C CA . THR A 1 95 ? 21.579 -0.613 -0.023 1.00 48.94 95 THR A CA 1
ATOM 787 C C . THR A 1 95 ? 21.944 -0.329 1.438 1.00 48.94 95 THR A C 1
ATOM 789 O O . THR A 1 95 ? 21.597 0.726 1.960 1.00 48.94 95 THR A O 1
ATOM 792 N N . SER A 1 96 ? 22.575 -1.314 2.084 1.00 46.34 96 SER A N 1
ATOM 793 C CA . SER A 1 96 ? 23.523 -1.318 3.226 1.00 46.34 96 SER A CA 1
ATOM 794 C C . SER A 1 96 ? 23.367 -0.405 4.464 1.00 46.34 96 SER A C 1
ATOM 796 O O . SER A 1 96 ? 24.059 -0.664 5.446 1.00 46.34 96 SER A O 1
ATOM 798 N N . MET A 1 97 ? 22.487 0.601 4.508 1.00 47.47 97 MET A N 1
ATOM 799 C CA . MET A 1 97 ? 22.297 1.475 5.684 1.00 47.47 97 MET A CA 1
ATOM 800 C C . MET A 1 97 ? 20.878 1.451 6.269 1.00 47.47 97 MET A C 1
ATOM 802 O O . MET A 1 97 ? 20.711 1.725 7.455 1.00 47.47 97 MET A O 1
ATOM 806 N N . ALA A 1 98 ? 19.858 1.080 5.492 1.00 53.78 98 ALA A N 1
ATOM 807 C CA . ALA A 1 98 ? 18.540 0.753 6.033 1.00 53.78 98 ALA A CA 1
ATOM 808 C C . ALA A 1 98 ? 18.516 -0.754 6.308 1.00 53.78 98 ALA A C 1
ATOM 810 O O . ALA A 1 98 ? 18.580 -1.541 5.378 1.00 53.78 98 ALA A O 1
ATOM 811 N N . THR A 1 99 ? 18.485 -1.196 7.562 1.00 60.50 99 THR A N 1
ATOM 812 C CA . THR A 1 99 ? 18.595 -2.638 7.863 1.00 60.50 99 THR A CA 1
ATOM 813 C C . THR A 1 99 ? 17.330 -3.435 7.531 1.00 60.50 99 THR A C 1
ATOM 815 O O . THR A 1 99 ? 17.389 -4.659 7.502 1.00 60.50 99 THR A O 1
ATOM 818 N N . ASN A 1 100 ? 16.205 -2.761 7.261 1.00 75.31 100 ASN A N 1
ATOM 819 C CA . ASN A 1 100 ? 14.879 -3.370 7.187 1.00 75.31 100 ASN A CA 1
ATOM 820 C C . ASN A 1 100 ? 14.073 -2.856 5.985 1.00 75.31 100 ASN A C 1
ATOM 822 O O . ASN A 1 100 ? 14.139 -1.671 5.646 1.00 75.31 100 ASN A O 1
ATOM 826 N N . GLU A 1 101 ? 13.266 -3.738 5.390 1.00 86.31 101 GLU A N 1
ATOM 827 C CA . GLU A 1 101 ? 12.250 -3.384 4.393 1.00 86.31 101 GLU A CA 1
ATOM 828 C C . GLU A 1 101 ? 11.243 -2.407 5.003 1.00 86.31 101 GLU A C 1
ATOM 830 O O . GLU A 1 101 ? 10.841 -2.560 6.160 1.00 86.31 101 GLU A O 1
ATOM 835 N N . TYR A 1 102 ? 10.809 -1.405 4.241 1.00 89.25 102 TYR A N 1
ATOM 836 C CA . TYR A 1 102 ? 9.722 -0.542 4.679 1.00 89.25 102 TYR A CA 1
ATOM 837 C C . TYR A 1 102 ? 8.937 0.043 3.510 1.00 89.25 102 TYR A C 1
ATOM 839 O O . TYR A 1 102 ? 9.429 0.116 2.384 1.00 89.25 102 TYR A O 1
ATOM 847 N N . PHE A 1 103 ? 7.719 0.488 3.796 1.00 90.31 103 PHE A N 1
ATOM 848 C CA . PHE A 1 103 ? 6.882 1.249 2.872 1.00 90.31 103 PHE A CA 1
ATOM 849 C C . PHE A 1 103 ? 6.146 2.363 3.620 1.00 90.31 103 PHE A C 1
ATOM 851 O O . PHE A 1 103 ? 6.042 2.350 4.851 1.00 90.31 103 PHE A O 1
ATOM 858 N N . ARG A 1 104 ? 5.668 3.361 2.873 1.00 91.06 104 ARG A N 1
ATOM 859 C CA . ARG A 1 104 ? 5.060 4.578 3.415 1.00 91.06 104 ARG A CA 1
ATOM 860 C C . ARG A 1 104 ? 3.748 4.884 2.703 1.00 91.06 104 ARG A C 1
ATOM 862 O O . ARG A 1 104 ? 3.731 4.987 1.484 1.00 91.06 104 ARG A O 1
ATOM 869 N N . ILE A 1 105 ? 2.685 5.088 3.474 1.00 92.88 105 ILE A N 1
ATOM 870 C CA . ILE A 1 105 ? 1.379 5.548 2.990 1.00 92.88 105 ILE A CA 1
ATOM 871 C C . ILE A 1 105 ? 1.143 6.954 3.540 1.00 92.88 105 ILE A C 1
ATOM 873 O O . ILE A 1 105 ? 1.258 7.183 4.746 1.00 92.88 105 ILE A O 1
ATOM 877 N N . VAL A 1 106 ? 0.840 7.898 2.656 1.00 91.94 106 VAL A N 1
ATOM 878 C CA . VAL A 1 106 ? 0.537 9.292 2.975 1.00 91.94 106 VAL A CA 1
ATOM 879 C C . VAL A 1 106 ? -0.877 9.614 2.508 1.00 91.94 106 VAL A C 1
ATOM 881 O O . VAL A 1 106 ? -1.252 9.357 1.366 1.00 91.94 106 VAL A O 1
ATOM 884 N N . PHE A 1 107 ? -1.665 10.190 3.404 1.00 93.12 107 PHE A N 1
ATOM 885 C CA . PHE A 1 107 ? -2.993 10.716 3.131 1.00 93.12 107 PHE A CA 1
ATOM 886 C C . PHE A 1 107 ? -2.935 12.240 2.982 1.00 93.12 107 PHE A C 1
ATOM 888 O O . PHE A 1 107 ? -2.110 12.906 3.612 1.00 93.12 107 PHE A O 1
ATOM 895 N N . LYS A 1 108 ? -3.832 12.806 2.163 1.00 90.94 108 LYS A N 1
ATOM 896 C CA . LYS A 1 108 ? -3.948 14.264 1.972 1.00 90.94 108 LYS A CA 1
ATOM 897 C C . LYS A 1 108 ? -4.321 14.979 3.280 1.00 90.94 108 LYS A C 1
ATOM 899 O O . LYS A 1 108 ? -3.938 16.127 3.485 1.00 90.94 108 LYS A O 1
ATOM 904 N N . GLU A 1 109 ? -5.029 14.292 4.174 1.00 91.44 109 GLU A N 1
ATOM 905 C CA . GLU A 1 109 ? -5.535 14.825 5.440 1.00 91.44 109 GLU A CA 1
ATOM 906 C C . GLU A 1 109 ? -5.109 13.943 6.618 1.00 91.44 109 GLU A C 1
ATOM 908 O O . GLU A 1 109 ? -4.784 12.766 6.452 1.00 91.44 109 GLU A O 1
ATOM 913 N N . ASN A 1 110 ? -5.110 14.510 7.827 1.00 93.25 110 ASN A N 1
ATOM 914 C CA . ASN A 1 110 ? -4.929 13.717 9.040 1.00 93.25 110 ASN A CA 1
ATOM 915 C C . ASN A 1 110 ? -6.157 12.839 9.257 1.00 93.25 110 ASN A C 1
ATOM 917 O O . ASN A 1 110 ? -7.272 13.347 9.360 1.00 93.25 110 ASN A O 1
ATOM 921 N N . ILE A 1 111 ? -5.928 11.541 9.394 1.00 95.44 111 ILE A N 1
ATOM 922 C CA . ILE A 1 111 ? -6.965 10.573 9.724 1.00 95.44 111 ILE A CA 1
ATOM 923 C C . ILE A 1 111 ? -6.791 10.135 11.170 1.00 95.44 111 ILE A C 1
ATOM 925 O O . ILE A 1 111 ? -5.703 10.237 11.746 1.00 95.44 111 ILE A O 1
ATOM 929 N N . LYS A 1 112 ? -7.877 9.657 11.763 1.00 96.88 112 LYS A N 1
ATOM 930 C CA . LYS A 1 112 ? -7.881 9.120 13.114 1.00 96.88 112 LYS A CA 1
ATOM 931 C C . LYS A 1 112 ? -8.154 7.634 13.019 1.00 96.88 112 LYS A C 1
ATOM 933 O O . LYS A 1 112 ? -9.110 7.269 12.364 1.00 96.88 112 LYS A O 1
ATOM 938 N N . ILE A 1 113 ? -7.338 6.794 13.636 1.00 97.62 113 ILE A N 1
ATOM 939 C CA . ILE A 1 113 ? -7.534 5.342 13.619 1.00 97.62 113 ILE A CA 1
ATOM 940 C C . ILE A 1 113 ? -7.458 4.783 15.031 1.00 97.62 113 ILE A C 1
ATOM 942 O O . ILE A 1 113 ? -6.820 5.375 15.900 1.00 97.62 113 ILE A O 1
ATOM 946 N N . ASP A 1 114 ? -8.091 3.641 15.252 1.00 98.06 114 ASP A N 1
ATOM 947 C CA . ASP A 1 114 ? -7.921 2.825 16.460 1.00 98.06 114 ASP A CA 1
ATOM 948 C C . ASP A 1 114 ? -7.548 1.368 16.155 1.00 98.06 114 ASP A C 1
ATOM 950 O O . ASP A 1 114 ? -7.133 0.620 17.049 1.00 98.06 114 ASP A O 1
ATOM 954 N N . GLN A 1 115 ? -7.617 0.987 14.879 1.00 98.25 115 GLN A N 1
ATOM 955 C CA . GLN A 1 115 ? -7.406 -0.370 14.415 1.00 98.25 115 GLN A CA 1
ATOM 956 C C . GLN A 1 115 ? -6.795 -0.380 13.007 1.00 98.25 115 GLN A C 1
ATOM 958 O O . GLN A 1 115 ? -7.151 0.416 12.135 1.00 98.25 115 GLN A O 1
ATOM 963 N N . LEU A 1 116 ? -5.885 -1.329 12.789 1.00 98.38 116 LEU A N 1
ATOM 964 C CA . LEU A 1 116 ? -5.380 -1.709 11.472 1.00 98.38 116 LEU A CA 1
ATOM 965 C C . LEU A 1 116 ? -5.812 -3.142 11.167 1.00 98.38 116 LEU A C 1
ATOM 967 O O . LEU A 1 116 ? -5.807 -3.993 12.057 1.00 98.38 116 LEU A O 1
ATOM 971 N N . VAL A 1 117 ? -6.154 -3.426 9.914 1.00 98.56 117 VAL A N 1
ATOM 972 C CA . VAL A 1 117 ? -6.429 -4.795 9.456 1.00 98.56 117 VAL A CA 1
ATOM 973 C C . VAL A 1 117 ? -5.437 -5.162 8.369 1.00 98.56 117 VAL A C 1
ATOM 975 O O . VAL A 1 117 ? -5.280 -4.410 7.416 1.00 98.56 117 VAL A O 1
ATOM 978 N N . PHE A 1 118 ? -4.776 -6.309 8.505 1.00 98.50 118 PHE A N 1
ATOM 979 C CA . PHE A 1 118 ? -3.774 -6.791 7.556 1.00 98.50 118 PHE A CA 1
ATOM 980 C C . PHE A 1 118 ? -4.228 -8.070 6.865 1.00 98.50 118 PHE A C 1
ATOM 982 O O . PHE A 1 118 ? -4.682 -9.012 7.514 1.00 98.50 118 PHE A O 1
ATOM 989 N N . TYR A 1 119 ? -3.991 -8.136 5.560 1.00 98.50 119 TYR A N 1
ATOM 990 C CA . TYR A 1 119 ? -4.044 -9.359 4.767 1.00 98.50 119 TYR A CA 1
ATOM 991 C C . TYR A 1 119 ? -2.601 -9.718 4.404 1.00 98.50 119 TYR A C 1
ATOM 993 O O . TYR A 1 119 ? -2.034 -9.239 3.421 1.00 98.50 119 TYR A O 1
ATOM 1001 N N . ASN A 1 120 ? -1.960 -10.480 5.289 1.00 97.94 120 ASN A N 1
ATOM 1002 C CA . ASN A 1 120 ? -0.537 -10.798 5.201 1.00 97.94 120 ASN A CA 1
ATOM 1003 C C . ASN A 1 120 ? -0.250 -11.776 4.046 1.00 97.94 120 ASN A C 1
ATOM 1005 O O . ASN A 1 120 ? -1.103 -12.596 3.701 1.00 97.94 120 ASN A O 1
ATOM 1009 N N . GLY A 1 121 ? 0.958 -11.731 3.478 1.00 97.81 121 GLY A N 1
ATOM 1010 C CA . GLY A 1 121 ? 1.350 -12.563 2.336 1.00 97.81 121 GLY A CA 1
ATOM 1011 C C . GLY A 1 121 ? 0.671 -12.161 1.026 1.00 97.81 121 GLY A C 1
ATOM 1012 O O . GLY A 1 121 ? 0.041 -11.111 0.947 1.00 97.81 121 GLY A O 1
ATOM 1013 N N . PHE A 1 122 ? 0.813 -12.996 -0.011 1.00 97.75 122 PHE A N 1
ATOM 1014 C CA . PHE A 1 122 ? 0.144 -12.813 -1.306 1.00 97.75 122 PHE A CA 1
ATOM 1015 C C . PHE A 1 122 ? -1.143 -13.650 -1.363 1.00 97.75 122 PHE A C 1
ATOM 1017 O O . PHE A 1 122 ? -1.080 -14.858 -1.598 1.00 97.75 122 PHE A O 1
ATOM 1024 N N . GLN A 1 123 ? -2.302 -13.015 -1.172 1.00 96.94 123 GLN A N 1
ATOM 1025 C CA . GLN A 1 123 ? -3.586 -13.669 -0.926 1.00 96.94 123 GLN A CA 1
ATOM 1026 C C . GLN A 1 123 ? -4.400 -14.026 -2.181 1.00 96.94 123 GLN A C 1
ATOM 1028 O O . GLN A 1 123 ? -5.627 -14.134 -2.162 1.00 96.94 123 GLN A O 1
ATOM 1033 N N . ARG A 1 124 ? -3.708 -14.290 -3.294 1.00 96.50 124 ARG A N 1
ATOM 1034 C CA . ARG A 1 124 ? -4.344 -14.774 -4.526 1.00 96.50 124 ARG A CA 1
ATOM 1035 C C . ARG A 1 124 ? -4.858 -16.210 -4.395 1.00 96.50 124 ARG A C 1
ATOM 1037 O O . ARG A 1 124 ? -5.991 -16.491 -4.782 1.00 96.50 124 ARG A O 1
ATOM 1044 N N . ASP A 1 125 ? -4.010 -17.088 -3.871 1.00 97.56 125 ASP A N 1
ATOM 1045 C CA . ASP A 1 125 ? -4.277 -18.489 -3.547 1.00 97.56 125 ASP A CA 1
ATOM 1046 C C . ASP A 1 125 ? -3.285 -18.997 -2.475 1.00 97.56 125 ASP A C 1
ATOM 1048 O O . ASP A 1 125 ? -2.222 -18.403 -2.256 1.00 97.56 125 ASP A O 1
ATOM 1052 N N . GLU A 1 126 ? -3.640 -20.079 -1.777 1.00 97.31 126 GLU A N 1
ATOM 1053 C CA . GLU A 1 126 ? -2.857 -20.611 -0.650 1.00 97.31 126 GLU A CA 1
ATOM 1054 C C . GLU A 1 126 ? -1.434 -21.028 -1.064 1.00 97.31 126 GLU A C 1
ATOM 1056 O O . GLU A 1 126 ? -0.477 -20.897 -0.296 1.00 97.31 126 GLU A O 1
ATOM 1061 N N . GLU A 1 127 ? -1.258 -21.474 -2.307 1.00 97.75 127 GLU A N 1
ATOM 1062 C CA . GLU A 1 127 ? 0.053 -21.826 -2.842 1.00 97.75 127 GLU A CA 1
ATOM 1063 C C . GLU A 1 127 ? 0.959 -20.585 -2.918 1.00 97.75 127 GLU A C 1
ATOM 1065 O O . GLU A 1 127 ? 2.103 -20.599 -2.445 1.00 97.75 127 GLU A O 1
ATOM 1070 N N . ARG A 1 128 ? 0.445 -19.471 -3.454 1.00 96.81 128 ARG A N 1
ATOM 1071 C CA . ARG A 1 128 ? 1.149 -18.183 -3.513 1.00 96.81 128 ARG A CA 1
ATOM 1072 C C . ARG A 1 128 ? 1.434 -17.614 -2.127 1.00 96.81 128 ARG A C 1
ATOM 1074 O O . ARG A 1 128 ? 2.509 -17.033 -1.956 1.00 96.81 128 ARG A O 1
ATOM 1081 N N . PHE A 1 129 ? 0.571 -17.840 -1.135 1.00 98.00 129 PHE A N 1
ATOM 1082 C CA . PHE A 1 129 ? 0.848 -17.481 0.262 1.00 98.00 129 PHE A CA 1
ATOM 1083 C C . PHE A 1 129 ? 2.176 -18.046 0.754 1.00 98.00 129 PHE A C 1
ATOM 1085 O O . PHE A 1 129 ? 3.024 -17.334 1.291 1.00 98.00 129 PHE A O 1
ATOM 1092 N N . LYS A 1 130 ? 2.332 -19.364 0.582 1.00 98.19 130 LYS A N 1
ATOM 1093 C CA . LYS A 1 130 ? 3.435 -20.133 1.149 1.00 98.19 130 LYS A CA 1
ATOM 1094 C C . LYS A 1 130 ? 4.703 -19.948 0.333 1.00 98.19 130 LYS A C 1
ATOM 1096 O O . LYS A 1 130 ? 5.791 -20.018 0.898 1.00 98.19 130 LYS A O 1
ATOM 1101 N N . LYS A 1 131 ? 4.580 -19.647 -0.963 1.00 97.88 131 LYS A N 1
ATOM 1102 C CA . LYS A 1 131 ? 5.723 -19.370 -1.840 1.00 97.88 131 LYS A CA 1
ATOM 1103 C C . LYS A 1 131 ? 6.462 -18.070 -1.519 1.00 97.88 131 LYS A C 1
ATOM 1105 O O . LYS A 1 131 ? 7.660 -18.034 -1.772 1.00 97.88 131 LYS A O 1
ATOM 1110 N N . ASN A 1 132 ? 5.803 -17.043 -0.983 1.00 97.06 132 ASN A N 1
ATOM 1111 C CA . ASN A 1 132 ? 6.413 -15.731 -0.711 1.00 97.06 132 ASN A CA 1
ATOM 1112 C C . ASN A 1 132 ? 6.742 -15.543 0.773 1.00 97.06 132 ASN A C 1
ATOM 1114 O O . ASN A 1 132 ? 6.136 -16.196 1.626 1.00 97.06 132 ASN A O 1
ATOM 1118 N N . ASN A 1 133 ? 7.664 -14.631 1.092 1.00 97.25 133 ASN A N 1
ATOM 1119 C CA . ASN A 1 133 ? 7.871 -14.208 2.475 1.00 97.25 133 ASN A CA 1
ATOM 1120 C C . ASN A 1 133 ? 6.637 -13.441 2.969 1.00 97.25 133 ASN A C 1
ATOM 1122 O O . ASN A 1 133 ? 5.968 -12.734 2.213 1.00 97.25 133 ASN A O 1
ATOM 1126 N N . ARG A 1 134 ? 6.333 -13.582 4.258 1.00 97.44 134 ARG A N 1
ATOM 1127 C CA . ARG A 1 134 ? 5.175 -12.951 4.911 1.00 97.44 134 ARG A CA 1
ATOM 1128 C C . ARG A 1 134 ? 5.685 -12.133 6.084 1.00 97.44 134 ARG A C 1
ATOM 1130 O O . ARG A 1 134 ? 6.574 -12.600 6.797 1.00 97.44 134 ARG A O 1
ATOM 1137 N N . ALA A 1 135 ? 5.175 -10.925 6.285 1.00 97.56 135 ALA A N 1
ATOM 1138 C CA . ALA A 1 135 ? 5.660 -10.073 7.366 1.00 97.56 135 ALA A CA 1
ATOM 1139 C C . ALA A 1 135 ? 5.340 -10.712 8.729 1.00 97.56 135 ALA A C 1
ATOM 1141 O O . ALA A 1 135 ? 4.268 -11.284 8.904 1.00 97.56 135 ALA A O 1
ATOM 1142 N N . LYS A 1 136 ? 6.274 -10.657 9.681 1.00 97.94 136 LYS A N 1
ATOM 1143 C CA . LYS A 1 136 ? 6.092 -11.206 11.033 1.00 97.94 136 LYS A CA 1
ATOM 1144 C C . LYS A 1 136 ? 6.114 -10.095 12.073 1.00 97.94 136 LYS A C 1
ATOM 1146 O O . LYS A 1 136 ? 5.143 -9.915 12.793 1.00 97.94 136 LYS A O 1
ATOM 1151 N N . GLU A 1 137 ? 7.197 -9.329 12.133 1.00 97.62 137 GLU A N 1
ATOM 1152 C CA . GLU A 1 137 ? 7.327 -8.193 13.050 1.00 97.62 137 GLU A CA 1
ATOM 1153 C C . GLU A 1 137 ? 7.327 -6.894 12.249 1.00 97.62 137 GLU A C 1
ATOM 1155 O O . GLU A 1 137 ? 8.216 -6.668 11.426 1.00 97.62 137 GLU A O 1
ATOM 1160 N N . ILE A 1 138 ? 6.329 -6.041 12.490 1.00 96.75 138 ILE A N 1
ATOM 1161 C CA . ILE A 1 138 ? 6.188 -4.738 11.837 1.00 96.75 138 ILE A CA 1
ATOM 1162 C C . ILE A 1 138 ? 6.234 -3.644 12.897 1.00 96.75 138 ILE A C 1
ATOM 1164 O O . ILE A 1 138 ? 5.507 -3.696 13.881 1.00 96.75 138 ILE A O 1
ATOM 1168 N N . LYS A 1 139 ? 7.029 -2.600 12.680 1.00 96.19 139 LYS A N 1
ATOM 1169 C CA . LYS A 1 139 ? 6.952 -1.366 13.464 1.00 96.19 139 LYS A CA 1
ATOM 1170 C C . LYS A 1 139 ? 6.273 -0.288 12.644 1.00 96.19 139 LYS A C 1
ATOM 1172 O O . LYS A 1 139 ? 6.739 0.039 11.552 1.00 96.19 139 LYS A O 1
ATOM 1177 N N . VAL A 1 140 ? 5.196 0.269 13.180 1.00 95.94 140 VAL A N 1
ATOM 1178 C CA . VAL A 1 140 ? 4.434 1.334 12.530 1.00 95.94 140 VAL A CA 1
ATOM 1179 C C . VAL A 1 140 ? 4.764 2.656 13.196 1.00 95.94 140 VAL A C 1
ATOM 1181 O O . VAL A 1 140 ? 4.616 2.797 14.410 1.00 95.94 140 VAL A O 1
ATOM 1184 N N . TYR A 1 141 ? 5.194 3.623 12.392 1.00 94.44 141 TYR A N 1
ATOM 1185 C CA . TYR A 1 141 ? 5.345 5.014 12.795 1.00 94.44 141 TYR A CA 1
ATOM 1186 C C . TYR A 1 141 ? 4.223 5.829 12.168 1.00 94.44 141 TYR A C 1
ATOM 1188 O O . TYR A 1 141 ? 4.064 5.822 10.948 1.00 94.44 141 TYR A O 1
ATOM 1196 N N . VAL A 1 142 ? 3.481 6.561 12.992 1.00 94.69 142 VAL A N 1
ATOM 1197 C CA . VAL A 1 142 ? 2.429 7.469 12.535 1.00 94.69 142 VAL A CA 1
ATOM 1198 C C . VAL A 1 142 ? 2.866 8.894 12.813 1.00 94.69 142 VAL A C 1
ATOM 1200 O O . VAL A 1 142 ? 3.218 9.228 13.944 1.00 94.69 142 VAL A O 1
ATOM 1203 N N . ARG A 1 143 ? 2.879 9.725 11.771 1.00 92.25 143 ARG A N 1
ATOM 1204 C CA . ARG A 1 143 ? 3.289 11.128 11.836 1.00 92.25 143 ARG A CA 1
ATOM 1205 C C . ARG A 1 143 ? 2.156 12.028 11.368 1.00 92.25 143 ARG A C 1
ATOM 1207 O O . ARG A 1 143 ? 1.460 11.725 10.400 1.00 92.25 143 ARG A O 1
ATOM 1214 N N . VAL A 1 144 ? 2.040 13.170 12.033 1.00 89.19 144 VAL A N 1
ATOM 1215 C CA . VAL A 1 144 ? 1.306 14.332 11.531 1.00 89.19 144 VAL A CA 1
ATOM 1216 C C . VAL A 1 144 ? 2.291 15.183 10.738 1.00 89.19 144 VAL A C 1
ATOM 1218 O O . VAL A 1 144 ? 3.203 15.779 11.309 1.00 89.19 144 VAL A O 1
ATOM 1221 N N . VAL A 1 145 ? 2.137 15.210 9.418 1.00 79.25 145 VAL A N 1
ATOM 1222 C CA . VAL A 1 145 ? 2.920 16.061 8.520 1.00 79.25 145 VAL A CA 1
ATOM 1223 C C . VAL A 1 145 ? 2.009 17.175 8.032 1.00 79.25 145 VAL A C 1
ATOM 1225 O O . VAL A 1 145 ? 1.221 16.992 7.107 1.00 79.25 145 VAL A O 1
ATOM 1228 N N . SER A 1 146 ? 2.089 18.339 8.671 1.00 68.56 146 SER A N 1
ATOM 1229 C CA . SER A 1 146 ? 1.451 19.546 8.158 1.00 68.56 146 SER A CA 1
ATOM 1230 C C . SER A 1 146 ? 2.360 20.164 7.099 1.00 68.56 146 SER A C 1
ATOM 1232 O O . SER A 1 146 ? 3.391 20.747 7.441 1.00 68.56 146 SER A O 1
ATOM 1234 N N . ASN A 1 147 ? 1.981 20.068 5.825 1.00 59.72 147 ASN A N 1
ATOM 1235 C CA . ASN A 1 147 ? 2.607 20.848 4.757 1.00 59.72 147 ASN A CA 1
ATOM 1236 C C . ASN A 1 147 ? 2.178 22.315 4.897 1.00 59.72 147 ASN A C 1
ATOM 1238 O O . ASN A 1 147 ? 1.348 22.813 4.140 1.00 59.72 147 ASN A O 1
ATOM 1242 N N . ILE A 1 148 ? 2.708 23.019 5.899 1.00 53.38 148 ILE A N 1
ATOM 1243 C CA . ILE A 1 148 ? 2.574 24.472 5.969 1.00 53.38 148 ILE A CA 1
ATOM 1244 C C . ILE A 1 148 ? 3.563 25.030 4.951 1.00 53.38 148 ILE A C 1
ATOM 1246 O O . ILE A 1 148 ? 4.732 25.256 5.251 1.00 53.38 148 ILE A O 1
ATOM 1250 N N . ILE A 1 149 ? 3.096 25.214 3.718 1.00 51.00 149 ILE A N 1
ATOM 1251 C CA . ILE A 1 149 ? 3.813 26.007 2.723 1.00 51.00 149 ILE A CA 1
ATOM 1252 C C . ILE A 1 149 ? 3.641 27.467 3.146 1.00 51.00 149 ILE A C 1
ATOM 1254 O O . ILE A 1 149 ? 2.708 28.152 2.728 1.00 51.00 149 ILE A O 1
ATOM 1258 N N . THR A 1 150 ? 4.515 27.958 4.021 1.00 47.91 150 THR A N 1
ATOM 1259 C CA . THR A 1 150 ? 4.655 29.401 4.219 1.00 47.91 150 THR A CA 1
ATOM 1260 C C . THR A 1 150 ? 5.190 29.992 2.922 1.00 47.91 150 THR A C 1
ATOM 1262 O O . THR A 1 150 ? 6.273 29.618 2.471 1.00 47.91 150 THR A O 1
ATOM 1265 N N . LYS A 1 151 ? 4.398 30.875 2.295 1.00 43.53 151 LYS A N 1
ATOM 1266 C CA . LYS A 1 151 ? 4.743 31.603 1.063 1.00 43.53 151 LYS A CA 1
ATOM 1267 C C . LYS A 1 151 ? 6.211 32.052 1.100 1.00 43.53 151 LYS A C 1
ATOM 1269 O O . LYS A 1 151 ? 6.545 32.974 1.834 1.00 43.53 151 LYS A O 1
ATOM 1274 N N . GLY A 1 152 ? 7.063 31.406 0.305 1.00 53.38 152 GLY A N 1
ATOM 1275 C CA . GLY A 1 152 ? 8.423 31.869 0.019 1.00 53.38 152 GLY A CA 1
ATOM 1276 C C . GLY A 1 152 ? 9.578 31.040 0.583 1.00 53.38 152 GLY A C 1
ATOM 1277 O O . GLY A 1 152 ? 10.657 31.142 0.023 1.00 53.38 152 GLY A O 1
ATOM 1278 N N . ASN A 1 153 ? 9.384 30.177 1.589 1.00 49.66 153 ASN A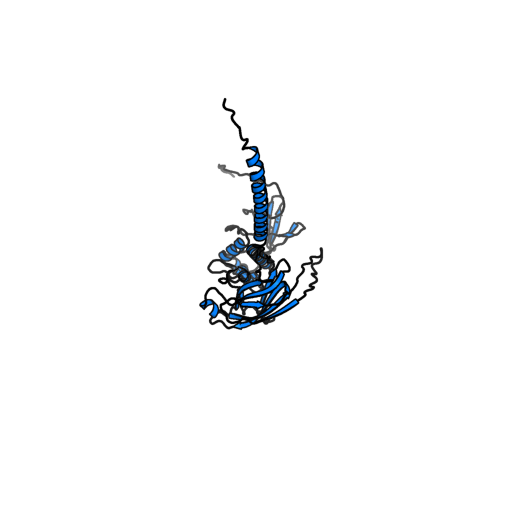 N 1
ATOM 1279 C CA . ASN A 1 153 ? 10.458 29.309 2.097 1.00 49.66 153 ASN A CA 1
ATOM 1280 C C . ASN A 1 153 ? 9.942 27.887 2.347 1.00 49.66 153 ASN A C 1
ATOM 1282 O O . ASN A 1 153 ? 9.062 27.670 3.178 1.00 49.66 153 ASN A O 1
ATOM 1286 N N . ARG A 1 154 ? 10.522 26.903 1.642 1.00 52.84 154 ARG A N 1
ATOM 1287 C CA . ARG A 1 154 ? 10.278 25.454 1.816 1.00 52.84 154 ARG A CA 1
ATOM 1288 C C . ARG A 1 154 ? 10.911 24.888 3.101 1.00 52.84 154 ARG A C 1
ATOM 1290 O O . ARG A 1 154 ? 11.249 23.710 3.154 1.00 52.84 154 ARG A O 1
ATOM 1297 N N . GLU A 1 155 ? 11.069 25.690 4.148 1.00 49.00 155 GLU A N 1
ATOM 1298 C CA . GLU A 1 155 ? 11.449 25.175 5.465 1.00 49.00 155 GLU A CA 1
ATOM 1299 C C . GLU A 1 155 ? 10.188 24.705 6.188 1.00 49.00 155 GLU A C 1
ATOM 1301 O O . GLU A 1 155 ? 9.623 25.382 7.045 1.00 49.00 155 GLU A O 1
ATOM 1306 N N . GLY A 1 156 ? 9.698 23.531 5.788 1.00 53.12 156 GLY A N 1
ATOM 1307 C CA . GLY A 1 156 ? 8.639 22.852 6.520 1.00 53.12 156 GLY A CA 1
ATOM 1308 C C . GLY A 1 156 ? 9.128 22.535 7.933 1.00 53.12 156 GLY A C 1
ATOM 1309 O O . GLY A 1 156 ? 9.984 21.673 8.118 1.00 53.12 156 GLY A O 1
ATOM 1310 N N . ILE A 1 157 ? 8.597 23.226 8.943 1.00 50.38 157 ILE A N 1
ATOM 1311 C CA . ILE A 1 157 ? 8.836 22.873 10.345 1.00 50.38 157 ILE A CA 1
ATOM 1312 C C . ILE A 1 157 ? 8.064 21.582 10.628 1.00 50.38 157 ILE A C 1
ATOM 1314 O O . ILE A 1 157 ? 6.855 21.591 10.867 1.00 50.38 157 ILE A O 1
ATOM 1318 N N . TYR A 1 158 ? 8.772 20.453 10.615 1.00 54.72 158 TYR A N 1
ATOM 1319 C CA . TYR A 1 158 ? 8.231 19.150 10.990 1.00 54.72 158 TYR A CA 1
ATOM 1320 C C . TYR A 1 158 ? 8.045 19.071 12.512 1.00 54.72 158 TYR A C 1
ATOM 1322 O O . TYR A 1 158 ? 8.867 18.499 13.226 1.00 54.72 158 TYR A O 1
ATOM 1330 N N . LYS A 1 159 ? 6.944 19.609 13.047 1.00 56.78 159 LYS A N 1
ATOM 1331 C CA . LYS A 1 159 ? 6.467 19.191 14.376 1.00 56.78 159 LYS A CA 1
ATOM 1332 C C . LYS A 1 159 ? 5.760 17.844 14.242 1.00 56.78 159 LYS A C 1
ATOM 1334 O O . LYS A 1 159 ? 4.537 17.771 14.221 1.00 56.78 159 LYS A O 1
ATOM 1339 N N . SER A 1 160 ? 6.534 16.769 14.117 1.00 62.56 160 SER A N 1
ATOM 1340 C CA . SER A 1 160 ? 5.972 15.421 14.061 1.00 62.56 160 SER A CA 1
ATOM 1341 C C . SER A 1 160 ? 5.749 14.885 15.474 1.00 62.56 160 SER A C 1
ATOM 1343 O O . SER A 1 160 ? 6.678 14.362 16.095 1.00 62.56 160 SER A O 1
ATOM 1345 N N . ASN A 1 161 ? 4.512 14.938 15.969 1.00 70.38 161 ASN A N 1
ATOM 1346 C CA . ASN A 1 161 ? 4.107 13.951 16.967 1.00 70.38 161 ASN A CA 1
ATOM 1347 C C . ASN A 1 161 ? 4.210 12.586 16.284 1.00 70.38 161 ASN A C 1
ATOM 1349 O O . ASN A 1 161 ? 3.540 12.346 15.279 1.00 70.38 161 ASN A O 1
ATOM 1353 N N . THR A 1 162 ? 5.128 11.749 16.768 1.00 84.81 162 THR A N 1
ATOM 1354 C CA . THR A 1 162 ? 5.348 10.414 16.215 1.00 84.81 162 THR A CA 1
ATOM 1355 C C . THR A 1 162 ? 4.773 9.400 17.185 1.00 84.81 162 THR A C 1
ATOM 1357 O O . THR A 1 162 ? 5.345 9.164 18.247 1.00 84.81 162 THR A O 1
ATOM 1360 N N . PHE A 1 163 ? 3.648 8.795 16.823 1.00 91.75 163 PHE A N 1
ATOM 1361 C CA . PHE A 1 163 ? 3.184 7.585 17.489 1.00 91.75 163 PHE A CA 1
ATOM 1362 C C . PHE A 1 163 ? 3.952 6.388 16.928 1.00 91.75 163 PHE A C 1
ATOM 1364 O O . PHE A 1 163 ? 4.275 6.350 15.740 1.00 91.75 163 PHE A O 1
ATOM 1371 N N . THR A 1 164 ? 4.284 5.425 17.784 1.00 95.25 164 THR A N 1
ATOM 1372 C CA . THR A 1 164 ? 5.018 4.220 17.393 1.00 95.25 164 THR A CA 1
ATOM 1373 C C . THR A 1 164 ? 4.399 3.006 18.060 1.00 95.25 164 THR A C 1
ATOM 1375 O O . THR A 1 164 ? 4.202 3.010 19.272 1.00 95.25 164 THR A O 1
ATOM 1378 N N . THR A 1 165 ? 4.158 1.952 17.286 1.00 96.56 165 THR A N 1
ATOM 1379 C CA . THR A 1 165 ? 3.704 0.660 17.810 1.00 96.56 165 THR A CA 1
ATOM 1380 C C . THR A 1 165 ? 4.425 -0.494 17.119 1.00 96.56 165 THR A C 1
ATOM 1382 O O . THR A 1 165 ? 4.791 -0.390 15.946 1.00 96.56 165 THR A O 1
ATOM 1385 N N . ASN A 1 166 ? 4.656 -1.580 17.857 1.00 97.31 166 ASN A N 1
ATOM 1386 C CA . ASN A 1 166 ? 5.188 -2.829 17.322 1.00 97.31 166 ASN A CA 1
ATOM 1387 C C . ASN A 1 166 ? 4.026 -3.812 17.168 1.00 97.31 166 ASN A C 1
ATOM 1389 O O . ASN A 1 166 ? 3.299 -4.068 18.125 1.00 97.31 166 ASN A O 1
ATOM 1393 N N . LEU A 1 167 ? 3.873 -4.362 15.973 1.00 97.62 167 LEU A N 1
ATOM 1394 C CA . LEU A 1 167 ? 2.843 -5.318 15.604 1.00 97.62 167 LEU A CA 1
ATOM 1395 C C . LEU A 1 167 ? 3.506 -6.670 15.341 1.00 97.62 167 LEU A C 1
ATOM 1397 O O . LEU A 1 167 ? 4.539 -6.742 14.671 1.00 97.62 167 LEU A O 1
ATOM 1401 N N . ILE A 1 168 ? 2.892 -7.734 15.846 1.00 98.25 168 ILE A N 1
ATOM 1402 C CA . ILE A 1 168 ? 3.272 -9.110 15.533 1.00 98.25 168 ILE A CA 1
ATOM 1403 C C . ILE A 1 168 ? 2.129 -9.700 14.715 1.00 98.25 168 ILE A C 1
ATOM 1405 O O . ILE A 1 168 ? 1.019 -9.836 15.222 1.00 98.25 168 ILE A O 1
ATOM 1409 N N . LEU A 1 169 ? 2.403 -10.003 13.449 1.00 98.44 169 LEU A N 1
ATOM 1410 C CA . LEU A 1 169 ? 1.477 -10.705 12.571 1.00 98.44 169 LEU A CA 1
ATOM 1411 C C . LEU A 1 169 ? 1.662 -12.211 12.731 1.00 98.44 169 LEU A C 1
ATOM 1413 O O . LEU A 1 169 ? 2.785 -12.705 12.829 1.00 98.44 169 LEU A O 1
ATOM 1417 N N . GLU A 1 170 ? 0.562 -12.945 12.692 1.00 98.44 170 GLU A N 1
ATOM 1418 C CA . GLU A 1 170 ? 0.551 -14.401 12.621 1.00 98.44 170 GLU A CA 1
ATOM 1419 C C . GLU A 1 170 ? 0.842 -14.882 11.184 1.00 98.44 170 GLU A C 1
ATOM 1421 O O . GLU A 1 170 ? 0.545 -14.187 10.203 1.00 98.44 170 GLU A O 1
ATOM 1426 N N . ASP A 1 171 ? 1.377 -16.101 11.031 1.00 98.19 171 ASP A N 1
ATOM 1427 C CA . ASP A 1 171 ? 1.504 -16.785 9.727 1.00 98.19 171 ASP A CA 1
ATOM 1428 C C . ASP A 1 171 ? 0.147 -17.371 9.300 1.00 98.19 171 ASP A C 1
ATOM 1430 O O . ASP A 1 171 ? -0.051 -18.587 9.235 1.00 98.19 171 ASP A O 1
ATOM 1434 N N . SER A 1 172 ? -0.816 -16.479 9.068 1.00 97.38 172 SER A N 1
ATOM 1435 C CA . SER A 1 172 ? -2.205 -16.814 8.768 1.00 97.38 172 SER A CA 1
ATOM 1436 C C . SER A 1 172 ? -2.643 -16.241 7.426 1.00 97.38 172 SER A C 1
ATOM 1438 O O . SER A 1 172 ? -2.339 -15.094 7.095 1.00 97.38 172 SER A O 1
ATOM 1440 N N . TRP A 1 173 ? -3.385 -17.058 6.676 1.00 94.94 173 TRP A N 1
ATOM 1441 C CA . TRP A 1 173 ? -4.048 -16.675 5.428 1.00 94.94 173 TRP A CA 1
ATOM 1442 C C . TRP A 1 173 ? -5.211 -15.704 5.660 1.00 94.94 173 TRP A C 1
ATOM 1444 O O . TRP A 1 173 ? -5.598 -14.958 4.770 1.00 94.94 173 TRP A O 1
ATOM 1454 N N . ASN A 1 174 ? -5.791 -15.704 6.858 1.00 97.12 174 ASN A N 1
ATOM 1455 C CA . ASN A 1 174 ? -6.946 -14.870 7.156 1.00 97.12 174 ASN A CA 1
ATOM 1456 C C . ASN A 1 174 ? -6.530 -13.429 7.463 1.00 97.12 174 ASN A C 1
ATOM 1458 O O . ASN A 1 174 ? -5.393 -13.160 7.859 1.00 97.12 174 ASN A O 1
ATOM 1462 N N . LYS A 1 175 ? -7.484 -12.503 7.328 1.00 97.56 175 LYS A N 1
ATOM 1463 C CA . LYS A 1 175 ? -7.296 -11.123 7.777 1.00 97.56 175 LYS A CA 1
ATOM 1464 C C . LYS A 1 175 ? -7.008 -11.073 9.277 1.00 97.56 175 LYS A C 1
ATOM 1466 O O . LYS A 1 175 ? -7.619 -11.804 10.056 1.00 97.56 175 LYS A O 1
ATOM 1471 N N . GLN A 1 176 ? -6.116 -10.178 9.673 1.00 98.38 176 GLN A N 1
ATOM 1472 C CA . GLN A 1 176 ? -5.687 -10.002 11.057 1.00 98.38 176 GLN A CA 1
ATOM 1473 C C . GLN A 1 176 ? -6.067 -8.608 11.524 1.00 98.38 176 GLN A C 1
ATOM 1475 O O . GLN A 1 176 ? -5.670 -7.620 10.912 1.00 98.38 176 GLN A O 1
ATOM 1480 N N . VA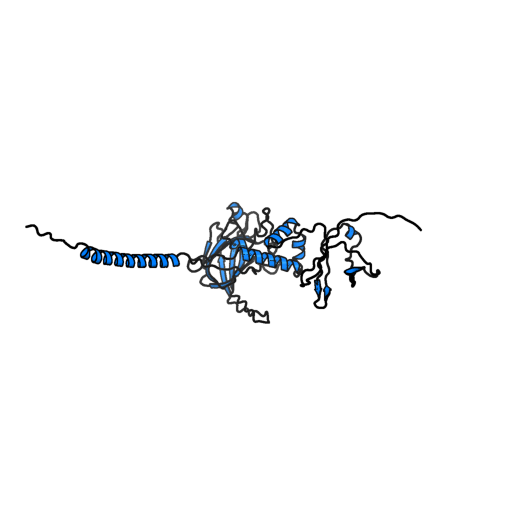L A 1 177 ? -6.853 -8.538 12.594 1.00 98.38 177 VAL A N 1
ATOM 1481 C CA . VAL A 1 177 ? -7.351 -7.287 13.165 1.00 98.38 177 VAL A CA 1
ATOM 1482 C C . VAL A 1 177 ? -6.469 -6.901 14.343 1.00 98.38 177 VAL A C 1
ATOM 1484 O O . VAL A 1 177 ? -6.390 -7.650 15.314 1.00 98.38 177 VAL A O 1
ATOM 1487 N N . ILE A 1 178 ? -5.811 -5.746 14.264 1.00 98.00 178 ILE A N 1
ATOM 1488 C CA . ILE A 1 178 ? -4.812 -5.329 15.246 1.00 98.00 178 ILE A CA 1
ATOM 1489 C C . ILE A 1 178 ? -5.218 -3.989 15.860 1.00 98.00 178 ILE A C 1
ATOM 1491 O O . ILE A 1 178 ? -5.210 -2.971 15.160 1.00 98.00 178 ILE A O 1
ATOM 1495 N N . PRO A 1 179 ? -5.567 -3.956 17.159 1.00 97.75 179 PRO A N 1
ATOM 1496 C CA . PRO A 1 179 ? -5.836 -2.704 17.845 1.00 97.75 179 PRO A CA 1
ATOM 1497 C C . PRO A 1 179 ? -4.532 -1.915 17.987 1.00 97.75 179 PRO A C 1
ATOM 1499 O O . PRO A 1 179 ? -3.518 -2.443 18.443 1.00 97.75 179 PRO A O 1
ATOM 1502 N N . VAL A 1 180 ? -4.559 -0.639 17.613 1.00 96.75 180 VAL A N 1
ATOM 1503 C CA . VAL A 1 180 ? -3.400 0.264 17.729 1.00 96.75 180 VAL A CA 1
ATOM 1504 C C . VAL A 1 180 ? -3.620 1.385 18.742 1.00 96.75 180 VAL A C 1
ATOM 1506 O O . VAL A 1 180 ? -2.693 2.137 19.032 1.00 96.75 180 VAL A O 1
ATOM 1509 N N . GLY A 1 181 ? -4.818 1.461 19.327 1.00 95.31 181 GLY A N 1
ATOM 1510 C CA . GLY A 1 181 ? -5.222 2.579 20.172 1.00 95.31 181 GLY A CA 1
ATOM 1511 C C . GLY A 1 181 ? -5.499 3.832 19.346 1.00 95.31 181 GLY A C 1
ATOM 1512 O O . GLY A 1 181 ? -5.212 3.890 18.155 1.00 95.31 181 GLY A O 1
ATOM 1513 N N . GLU A 1 182 ? -6.091 4.840 19.977 1.00 96.62 182 GLU A N 1
ATOM 1514 C CA . GLU A 1 182 ? -6.508 6.049 19.274 1.00 9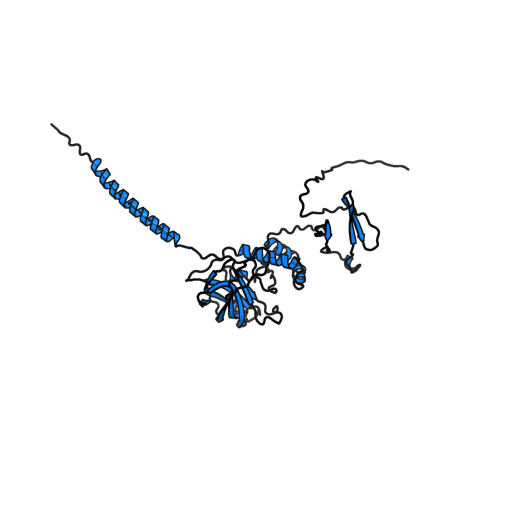6.62 182 GLU A CA 1
ATOM 1515 C C . GLU A 1 182 ? -5.301 6.897 18.834 1.00 96.62 182 GLU A C 1
ATOM 1517 O O . GLU A 1 182 ? -4.582 7.460 19.661 1.00 96.62 182 GLU A O 1
ATOM 1522 N N . VAL A 1 183 ? -5.093 7.005 17.522 1.00 96.00 183 VAL A N 1
ATOM 1523 C CA . VAL A 1 183 ? -3.953 7.700 16.910 1.00 96.00 183 VAL A CA 1
ATOM 1524 C C . VAL A 1 183 ? -4.435 8.629 15.804 1.00 96.00 183 VAL A C 1
ATOM 1526 O O . VAL A 1 183 ? -5.354 8.296 15.062 1.00 96.00 183 VAL A O 1
ATOM 1529 N N . VAL A 1 184 ? -3.791 9.792 15.670 1.00 95.19 184 VAL A N 1
ATOM 1530 C CA . VAL A 1 184 ? -4.050 10.763 14.598 1.00 95.19 184 VAL A CA 1
ATOM 1531 C C . VAL A 1 184 ? -2.780 10.987 13.782 1.00 95.19 184 VAL A C 1
ATOM 1533 O O . VAL A 1 184 ? -1.719 11.259 14.344 1.00 95.19 184 VAL A O 1
ATOM 1536 N N . GLY A 1 185 ? -2.890 10.915 12.458 1.00 94.06 185 GLY A N 1
ATOM 1537 C CA . GLY A 1 185 ? -1.798 11.229 11.540 1.00 94.06 185 GLY A CA 1
ATOM 1538 C C . GLY A 1 185 ? -2.191 11.075 10.081 1.00 94.06 185 GLY A C 1
ATOM 1539 O O . GLY A 1 185 ? -3.241 10.529 9.759 1.00 94.06 185 GLY A O 1
ATOM 1540 N N . ASN A 1 186 ? -1.339 11.569 9.192 1.00 92.94 186 ASN A N 1
ATOM 1541 C CA . ASN A 1 186 ? -1.511 11.437 7.747 1.00 92.94 186 ASN A CA 1
ATOM 1542 C C . ASN A 1 186 ? -0.389 10.631 7.091 1.00 92.94 186 ASN A C 1
ATOM 1544 O O . ASN A 1 186 ? -0.513 10.263 5.935 1.00 92.94 186 ASN A O 1
ATOM 1548 N N . THR A 1 187 ? 0.711 10.356 7.792 1.00 92.62 187 THR A N 1
ATOM 1549 C CA . THR A 1 187 ? 1.830 9.569 7.269 1.00 92.62 187 THR A CA 1
ATOM 1550 C C . THR A 1 187 ? 2.026 8.323 8.118 1.00 92.62 187 THR A C 1
ATOM 1552 O O . THR A 1 187 ? 2.327 8.428 9.306 1.00 92.62 187 THR A O 1
ATOM 1555 N N . PHE A 1 188 ? 1.930 7.157 7.487 1.00 94.00 188 PHE A N 1
ATOM 1556 C CA . PHE A 1 188 ? 2.119 5.845 8.093 1.00 94.00 188 PHE A CA 1
ATOM 1557 C C . PHE A 1 188 ? 3.333 5.170 7.461 1.00 94.00 188 PHE A C 1
ATOM 1559 O O . PHE A 1 188 ? 3.370 4.964 6.249 1.00 94.00 188 PHE A O 1
ATOM 1566 N N . ILE A 1 189 ? 4.342 4.851 8.270 1.00 93.25 189 ILE A N 1
ATOM 1567 C CA . ILE A 1 189 ? 5.583 4.205 7.829 1.00 93.25 189 ILE A CA 1
ATOM 1568 C C . ILE A 1 189 ? 5.658 2.832 8.486 1.00 93.25 189 ILE A C 1
ATOM 1570 O O . ILE A 1 189 ? 5.665 2.735 9.713 1.00 93.25 189 ILE A O 1
ATOM 1574 N N . PHE A 1 190 ? 5.738 1.785 7.675 1.00 94.19 190 PHE A N 1
ATOM 1575 C CA . PHE A 1 190 ? 5.711 0.394 8.112 1.00 94.19 190 PHE A CA 1
ATOM 1576 C C . PHE A 1 190 ? 7.083 -0.225 7.884 1.00 94.19 190 PHE A C 1
ATOM 1578 O O . PHE A 1 190 ? 7.456 -0.469 6.743 1.00 94.19 190 PHE A O 1
ATOM 1585 N N . HIS A 1 191 ? 7.833 -0.475 8.954 1.00 93.19 191 HIS A N 1
ATOM 1586 C CA . HIS A 1 191 ? 9.118 -1.171 8.893 1.00 93.19 191 HIS A CA 1
ATOM 1587 C C . HIS A 1 191 ? 8.934 -2.650 9.213 1.00 93.19 191 HIS A C 1
ATOM 1589 O O . HIS A 1 191 ? 8.447 -2.977 10.292 1.00 93.19 191 HIS A O 1
ATOM 1595 N N . ILE A 1 192 ? 9.373 -3.533 8.324 1.00 93.62 192 ILE A N 1
ATOM 1596 C CA . ILE A 1 192 ? 9.322 -4.985 8.493 1.00 93.62 192 ILE A CA 1
ATOM 1597 C C . ILE A 1 192 ? 10.670 -5.455 9.050 1.00 93.62 192 ILE A C 1
ATOM 1599 O O . ILE A 1 192 ? 11.693 -5.394 8.373 1.00 93.62 192 ILE A O 1
ATOM 1603 N N . PHE A 1 193 ? 10.674 -5.902 10.305 1.00 93.44 193 PHE A N 1
ATOM 1604 C CA . PHE A 1 193 ? 11.871 -6.343 11.032 1.00 93.44 193 PHE A CA 1
ATOM 1605 C C . PHE A 1 193 ? 12.170 -7.826 10.828 1.00 93.44 193 PHE A C 1
ATOM 1607 O O . PHE A 1 193 ? 13.329 -8.234 10.814 1.00 93.44 193 PHE A O 1
ATOM 1614 N N . SER A 1 194 ? 11.130 -8.643 10.681 1.00 94.81 194 SER A N 1
ATOM 1615 C CA . SER A 1 194 ? 11.277 -10.075 10.450 1.00 94.81 194 SER A CA 1
ATOM 1616 C C . SER A 1 194 ? 10.136 -10.613 9.596 1.00 94.81 194 SER A C 1
ATOM 1618 O O . SER A 1 194 ? 9.064 -10.009 9.488 1.00 94.81 194 SER A O 1
ATOM 1620 N N . THR A 1 195 ? 10.382 -11.759 8.963 1.00 97.19 195 THR A N 1
ATOM 1621 C CA . THR A 1 195 ? 9.455 -12.401 8.028 1.00 97.19 195 THR A CA 1
ATOM 1622 C C . THR A 1 195 ? 9.348 -13.890 8.319 1.00 97.19 195 THR A C 1
ATOM 1624 O O . THR A 1 195 ? 10.349 -14.526 8.652 1.00 97.19 195 THR A O 1
ATOM 1627 N N . TYR A 1 196 ? 8.171 -14.473 8.110 1.00 97.75 196 TYR A N 1
ATOM 1628 C CA . TYR A 1 196 ? 8.053 -15.913 7.909 1.00 97.75 196 TYR A CA 1
ATOM 1629 C C . TYR A 1 196 ? 8.600 -16.266 6.522 1.00 97.75 196 TYR A C 1
ATOM 1631 O O . TYR A 1 196 ? 8.193 -15.631 5.542 1.00 97.75 196 TYR A O 1
ATOM 1639 N N . PRO A 1 197 ? 9.519 -17.241 6.414 1.00 97.31 197 PRO A N 1
ATOM 1640 C CA . PRO A 1 197 ? 10.119 -17.583 5.137 1.00 97.31 197 PRO A CA 1
ATOM 1641 C C . PRO A 1 197 ? 9.086 -18.197 4.183 1.00 97.31 197 PRO A C 1
ATOM 1643 O O . PRO A 1 197 ? 8.233 -19.005 4.572 1.00 97.31 197 PRO A O 1
ATOM 1646 N N . GLY A 1 198 ? 9.168 -17.786 2.923 1.00 97.19 198 GLY A N 1
ATOM 1647 C CA . GLY A 1 198 ? 8.518 -18.428 1.794 1.00 97.19 198 GLY A CA 1
ATOM 1648 C C . GLY A 1 198 ? 9.273 -19.676 1.347 1.00 97.19 198 GLY A C 1
ATOM 1649 O O . GLY A 1 198 ? 10.441 -19.875 1.676 1.00 97.19 198 GLY A O 1
ATOM 1650 N N . THR A 1 199 ? 8.604 -20.527 0.574 1.00 97.69 199 THR A N 1
ATOM 1651 C CA . THR A 1 199 ? 9.211 -21.744 0.016 1.00 97.69 199 THR A CA 1
ATOM 1652 C C . THR A 1 199 ? 9.963 -21.507 -1.293 1.00 97.69 199 THR A C 1
ATOM 1654 O O . THR A 1 199 ? 10.681 -22.402 -1.734 1.00 97.69 199 THR A O 1
ATOM 1657 N N . HIS A 1 200 ? 9.797 -20.345 -1.942 1.00 96.88 200 HIS A N 1
ATOM 1658 C CA . HIS A 1 200 ? 10.350 -20.121 -3.281 1.00 96.88 200 HIS A CA 1
ATOM 1659 C C . HIS A 1 200 ? 10.829 -18.686 -3.546 1.00 96.88 200 HIS A C 1
ATOM 1661 O O . HIS A 1 200 ? 11.971 -18.493 -3.956 1.00 96.88 200 HIS A O 1
ATOM 1667 N N . TYR A 1 201 ? 9.977 -17.681 -3.331 1.00 94.56 201 TYR A N 1
ATOM 1668 C CA . TYR A 1 201 ? 10.302 -16.277 -3.583 1.00 94.56 201 TYR A CA 1
ATOM 1669 C C . TYR A 1 201 ? 10.841 -15.608 -2.315 1.00 94.56 201 TYR A C 1
ATOM 1671 O O . TYR A 1 201 ? 10.363 -15.865 -1.210 1.00 94.56 201 TYR A O 1
ATOM 1679 N N . ASN A 1 202 ? 11.826 -14.724 -2.489 1.00 92.25 202 ASN A N 1
ATOM 1680 C CA . ASN A 1 202 ? 12.437 -13.969 -1.390 1.00 92.25 202 ASN A CA 1
ATOM 1681 C C . ASN A 1 202 ? 11.738 -12.632 -1.115 1.00 92.25 202 ASN A C 1
ATOM 1683 O O . ASN A 1 202 ? 12.116 -11.938 -0.170 1.00 92.25 202 ASN A O 1
ATOM 1687 N N . ASP A 1 203 ? 10.752 -12.272 -1.930 1.00 92.31 203 ASP A N 1
ATOM 1688 C CA . ASP A 1 203 ? 9.981 -11.050 -1.773 1.00 92.31 203 ASP A CA 1
ATOM 1689 C C . ASP A 1 203 ? 9.015 -11.174 -0.595 1.00 92.31 203 ASP A C 1
ATOM 1691 O O . ASP A 1 203 ? 8.353 -12.204 -0.417 1.00 92.31 203 ASP A O 1
ATOM 1695 N N . THR A 1 204 ? 8.945 -10.124 0.220 1.00 95.19 204 THR A N 1
ATOM 1696 C CA . THR A 1 204 ? 7.959 -10.012 1.294 1.00 95.19 204 THR A CA 1
ATOM 1697 C C . THR A 1 204 ? 6.678 -9.427 0.736 1.00 95.19 204 THR A C 1
ATOM 1699 O O . THR A 1 204 ? 6.679 -8.318 0.200 1.00 95.19 204 THR A O 1
ATOM 1702 N N . CYS A 1 205 ? 5.582 -10.166 0.881 1.00 96.88 205 CYS A N 1
ATOM 1703 C CA . CYS A 1 205 ? 4.288 -9.781 0.341 1.00 96.88 205 CYS A CA 1
ATOM 1704 C C . CYS A 1 205 ? 3.306 -9.375 1.441 1.00 96.88 205 CYS A C 1
ATOM 1706 O O . CYS A 1 205 ? 3.225 -10.019 2.491 1.00 96.88 205 CYS A O 1
ATOM 1708 N N . ILE A 1 206 ? 2.532 -8.328 1.163 1.00 97.88 206 ILE A N 1
ATOM 1709 C CA . ILE A 1 206 ? 1.352 -7.914 1.926 1.00 97.88 206 ILE A CA 1
ATOM 1710 C C . ILE A 1 206 ? 0.280 -7.574 0.892 1.00 97.88 206 ILE A C 1
ATOM 1712 O O . ILE A 1 206 ? 0.552 -6.808 -0.034 1.00 97.88 206 ILE A O 1
ATOM 1716 N N . SER A 1 207 ? -0.906 -8.160 1.030 1.00 98.25 207 SER A N 1
ATOM 1717 C CA . SER A 1 207 ? -1.972 -8.009 0.039 1.00 98.25 207 SER A CA 1
ATOM 1718 C C . SER A 1 207 ? -2.787 -6.748 0.257 1.00 98.25 207 SER A C 1
ATOM 1720 O O . SER A 1 207 ? -2.998 -6.009 -0.685 1.00 98.25 207 SER A O 1
ATOM 1722 N N . GLU A 1 208 ? -3.189 -6.471 1.496 1.00 98.25 208 GLU A N 1
ATOM 1723 C CA . GLU A 1 208 ? -4.110 -5.373 1.803 1.00 98.25 208 GLU A CA 1
ATOM 1724 C C . GLU A 1 208 ? -3.880 -4.864 3.233 1.00 98.25 208 GLU A C 1
ATOM 1726 O O . GLU A 1 208 ? -3.538 -5.640 4.139 1.00 98.25 208 GLU A O 1
ATOM 1731 N N . ILE A 1 209 ? -4.080 -3.560 3.431 1.00 98.31 209 ILE A N 1
ATOM 1732 C CA . ILE A 1 209 ? -4.115 -2.894 4.731 1.00 98.31 209 ILE A CA 1
ATOM 1733 C C . ILE A 1 209 ? -5.354 -2.011 4.797 1.00 98.31 209 ILE A C 1
ATOM 1735 O O . ILE A 1 209 ? -5.511 -1.072 4.024 1.00 98.31 209 ILE A O 1
ATOM 1739 N N . GLU A 1 210 ? -6.190 -2.240 5.801 1.00 98.31 210 GLU A N 1
ATOM 1740 C CA . GLU A 1 210 ? -7.349 -1.393 6.057 1.00 98.31 210 GLU A CA 1
ATOM 1741 C C . GLU A 1 210 ? -7.123 -0.527 7.296 1.00 98.31 210 GLU A C 1
ATOM 1743 O O . GLU A 1 210 ? -6.581 -0.975 8.312 1.00 98.31 210 GLU A O 1
ATOM 1748 N N . PHE A 1 211 ? -7.613 0.706 7.223 1.00 98.19 211 PHE A N 1
ATOM 1749 C CA . PHE A 1 211 ? -7.599 1.675 8.310 1.00 98.19 211 PHE A CA 1
ATOM 1750 C C . PHE A 1 211 ? -9.014 1.771 8.878 1.00 98.19 211 PHE A C 1
ATOM 1752 O O . PHE A 1 211 ? -9.968 1.948 8.119 1.00 98.19 211 PHE A O 1
ATOM 1759 N N . TRP A 1 212 ? -9.154 1.644 10.196 1.00 98.44 212 TRP A N 1
ATOM 1760 C CA . TRP A 1 212 ? -10.452 1.625 10.871 1.00 98.44 212 TRP A CA 1
ATOM 1761 C C . TRP A 1 212 ? -10.485 2.613 12.038 1.00 98.44 212 TRP A C 1
ATOM 1763 O O . TRP A 1 212 ? -9.465 2.862 12.690 1.00 98.44 212 TRP A O 1
ATOM 1773 N N . TYR A 1 213 ? -11.671 3.162 12.299 1.00 97.88 213 TYR A N 1
ATOM 1774 C CA . TYR A 1 213 ? -11.941 4.010 13.454 1.00 97.88 213 TYR A CA 1
ATOM 1775 C C . TYR A 1 213 ? -13.345 3.760 13.991 1.00 97.88 213 TYR A C 1
ATOM 1777 O O . TYR A 1 213 ? -14.321 3.857 13.253 1.00 97.88 213 TYR A O 1
ATOM 1785 N N . LYS A 1 214 ? -13.456 3.441 15.284 1.00 96.81 214 LYS A N 1
ATOM 1786 C CA . LYS A 1 214 ? -14.731 3.209 15.982 1.00 96.81 214 LYS A CA 1
ATOM 1787 C C . LYS A 1 214 ? -15.646 2.199 15.282 1.00 96.81 214 LYS A C 1
ATOM 1789 O O . LYS A 1 214 ? -16.865 2.334 15.306 1.00 96.81 214 LYS A O 1
ATOM 1794 N N . GLY A 1 215 ? -15.049 1.163 14.693 1.00 96.56 215 GLY A N 1
ATOM 1795 C CA . GLY A 1 215 ? -15.774 0.100 13.996 1.00 96.56 215 GLY A CA 1
ATOM 1796 C C . GLY A 1 215 ? -16.155 0.419 12.549 1.00 96.56 215 GLY A C 1
ATOM 1797 O O . GLY A 1 215 ? -16.812 -0.406 11.921 1.00 96.56 215 GLY A O 1
ATOM 1798 N N . GLU A 1 216 ? -15.717 1.553 11.998 1.00 96.50 216 GLU A N 1
ATOM 1799 C CA . GLU A 1 216 ? -15.941 1.925 10.599 1.00 96.50 216 GLU A CA 1
ATOM 1800 C C . GLU A 1 216 ? -14.637 1.881 9.793 1.00 96.50 216 GLU A C 1
ATOM 1802 O O . GLU A 1 216 ? -13.595 2.371 10.239 1.00 96.50 216 GLU A O 1
ATOM 1807 N N . LYS A 1 217 ? -14.699 1.281 8.599 1.00 97.06 217 LYS A N 1
ATOM 1808 C CA . LYS A 1 217 ? -13.590 1.224 7.641 1.00 97.06 217 LYS A CA 1
ATOM 1809 C C . LYS A 1 217 ? -13.489 2.542 6.883 1.00 97.06 217 LYS A C 1
ATOM 1811 O O . LYS A 1 217 ? -14.497 3.083 6.429 1.00 97.06 217 LYS A O 1
ATOM 1816 N N . TYR A 1 218 ? -12.262 3.008 6.686 1.00 96.88 218 TYR A N 1
ATOM 1817 C CA . TYR A 1 218 ? -11.989 4.072 5.736 1.00 96.88 218 TYR A CA 1
ATOM 1818 C C . TYR A 1 218 ? -12.013 3.564 4.288 1.00 96.88 218 TYR A C 1
ATOM 1820 O O . TYR A 1 218 ? -11.308 2.619 3.937 1.00 96.88 218 TYR A O 1
ATOM 1828 N N . GLU A 1 219 ? -12.773 4.246 3.437 1.00 96.50 219 GLU A N 1
ATOM 1829 C CA . GLU A 1 219 ? -12.834 4.024 1.994 1.00 96.50 219 GLU A CA 1
ATOM 1830 C C . GLU A 1 219 ? -11.875 4.968 1.259 1.00 96.50 219 GLU A C 1
ATOM 1832 O O . GLU A 1 219 ? -11.849 6.180 1.501 1.00 96.50 219 GLU A O 1
ATOM 1837 N N . ILE A 1 220 ? -11.098 4.424 0.322 1.00 95.94 220 ILE A N 1
ATOM 1838 C CA . ILE A 1 220 ? -10.148 5.202 -0.476 1.00 95.94 220 ILE A CA 1
ATOM 1839 C C . ILE A 1 220 ? -10.867 5.821 -1.675 1.00 95.94 220 ILE A C 1
ATOM 1841 O O . ILE A 1 220 ? -11.207 5.139 -2.639 1.00 95.94 220 ILE A O 1
ATOM 1845 N N . ALA A 1 221 ? -11.067 7.137 -1.652 1.00 95.69 221 ALA A N 1
ATOM 1846 C CA . ALA A 1 221 ? -11.886 7.815 -2.657 1.00 95.69 221 ALA A CA 1
ATOM 1847 C C . ALA A 1 221 ? -11.154 8.131 -3.977 1.00 95.69 221 ALA A C 1
ATOM 1849 O O . ALA A 1 221 ? -11.808 8.330 -4.998 1.00 95.69 221 ALA A O 1
ATOM 1850 N N . ASN A 1 222 ? -9.816 8.201 -3.978 1.00 95.19 222 ASN A N 1
ATOM 1851 C CA . ASN A 1 222 ? -9.026 8.706 -5.113 1.00 95.19 222 ASN A CA 1
ATOM 1852 C C . ASN A 1 222 ? -7.888 7.774 -5.559 1.00 95.19 222 ASN A C 1
ATOM 1854 O O . ASN A 1 222 ? -6.869 8.250 -6.061 1.00 95.19 222 ASN A O 1
ATOM 1858 N N . LEU A 1 223 ? -8.038 6.459 -5.389 1.00 93.88 223 LEU A N 1
ATOM 1859 C CA . LEU A 1 223 ? -6.970 5.494 -5.671 1.00 93.88 223 LEU A CA 1
ATOM 1860 C C . LEU A 1 223 ? -6.388 5.638 -7.090 1.00 93.88 223 LEU A C 1
ATOM 1862 O O . LEU A 1 223 ? -5.174 5.716 -7.261 1.00 93.88 223 LEU A O 1
ATOM 1866 N N . GLU A 1 224 ? -7.248 5.735 -8.107 1.00 93.50 224 GLU A N 1
ATOM 1867 C CA . GLU A 1 224 ? -6.823 5.850 -9.510 1.00 93.50 224 GLU A CA 1
ATOM 1868 C C . GLU A 1 224 ? -6.171 7.202 -9.837 1.00 93.50 224 GLU A C 1
ATOM 1870 O O . GLU A 1 224 ? -5.239 7.267 -10.636 1.00 93.50 224 GLU A O 1
ATOM 1875 N N . GLU A 1 225 ? -6.622 8.290 -9.205 1.00 91.75 225 GLU A N 1
ATOM 1876 C CA . GLU A 1 225 ? -5.960 9.598 -9.305 1.00 91.75 225 GLU A CA 1
ATOM 1877 C C . GLU A 1 225 ? -4.562 9.536 -8.681 1.00 91.75 225 GLU A C 1
ATOM 1879 O O . GLU A 1 225 ? -3.593 9.971 -9.300 1.00 91.75 225 GLU A O 1
ATOM 1884 N N . ALA A 1 226 ? -4.443 8.932 -7.496 1.00 90.38 226 ALA A N 1
ATOM 1885 C CA . ALA A 1 226 ? -3.176 8.797 -6.790 1.00 90.38 226 ALA A CA 1
ATOM 1886 C C . ALA A 1 226 ? -2.172 7.917 -7.558 1.00 90.38 226 ALA A C 1
ATOM 1888 O O . ALA A 1 226 ? -0.994 8.265 -7.619 1.00 90.38 226 ALA A O 1
ATOM 1889 N N . LYS A 1 227 ? -2.630 6.832 -8.205 1.00 91.12 227 LYS A N 1
ATOM 1890 C CA . LYS A 1 227 ? -1.802 6.006 -9.106 1.00 91.12 227 LYS A CA 1
ATOM 1891 C C . LYS A 1 227 ? -1.253 6.819 -10.281 1.00 91.12 227 LYS A C 1
ATOM 1893 O O . LYS A 1 227 ? -0.061 6.735 -10.571 1.00 91.12 227 LYS A O 1
ATOM 1898 N N . ARG A 1 228 ? -2.101 7.611 -10.950 1.00 89.44 228 ARG A N 1
ATOM 1899 C CA . ARG A 1 228 ? -1.683 8.457 -12.084 1.00 89.44 228 ARG A CA 1
ATOM 1900 C C . ARG A 1 228 ? -0.674 9.518 -11.665 1.00 89.44 228 ARG A C 1
ATOM 1902 O O . ARG A 1 228 ? 0.335 9.686 -12.341 1.00 89.44 228 ARG A O 1
ATOM 1909 N N . GLU A 1 229 ? -0.927 10.200 -10.551 1.00 89.00 229 GLU A N 1
ATOM 1910 C CA . GLU A 1 229 ? -0.021 11.225 -10.030 1.00 89.00 229 GLU A CA 1
ATOM 1911 C C . GLU A 1 229 ? 1.336 10.631 -9.638 1.00 89.00 229 GLU A C 1
ATOM 1913 O O . GLU A 1 229 ? 2.382 11.178 -9.986 1.00 89.00 229 GLU A O 1
ATOM 1918 N N . TYR A 1 230 ? 1.334 9.459 -8.997 1.00 87.81 230 TYR A N 1
ATOM 1919 C CA . TYR A 1 230 ? 2.562 8.733 -8.689 1.00 87.81 230 TYR A CA 1
ATOM 1920 C C . TYR A 1 230 ? 3.378 8.429 -9.951 1.00 87.81 230 TYR A C 1
ATOM 1922 O O . TYR A 1 230 ? 4.564 8.758 -10.018 1.00 87.81 230 TYR A O 1
ATOM 1930 N N . LEU A 1 231 ? 2.744 7.843 -10.970 1.00 87.69 231 LEU A N 1
ATOM 1931 C CA . LEU A 1 231 ? 3.407 7.506 -12.229 1.00 87.69 231 LEU A CA 1
ATOM 1932 C C . LEU A 1 231 ? 3.937 8.753 -12.942 1.00 87.69 231 LEU A C 1
ATOM 1934 O O . LEU A 1 231 ? 5.055 8.740 -13.454 1.00 87.69 231 LEU A O 1
ATOM 1938 N N . ARG A 1 232 ? 3.169 9.847 -12.937 1.00 87.56 232 ARG A N 1
ATOM 1939 C CA . ARG A 1 232 ? 3.587 11.124 -13.516 1.00 87.56 232 ARG A CA 1
ATOM 1940 C C . ARG A 1 232 ? 4.872 11.623 -12.861 1.00 87.56 232 ARG A C 1
ATOM 1942 O O . ARG A 1 232 ? 5.842 11.905 -13.562 1.00 87.56 232 ARG A O 1
ATOM 1949 N N . ARG A 1 233 ? 4.905 11.671 -11.527 1.00 84.06 233 ARG A N 1
ATOM 1950 C CA . ARG A 1 233 ? 6.091 12.096 -10.769 1.00 84.06 233 ARG A CA 1
ATOM 1951 C C . ARG A 1 233 ? 7.270 11.160 -10.991 1.00 84.06 233 ARG A C 1
ATOM 1953 O O . ARG A 1 233 ? 8.386 11.638 -11.156 1.00 84.06 233 ARG A O 1
ATOM 1960 N N . TYR A 1 234 ? 7.031 9.849 -11.038 1.00 83.50 234 TYR A N 1
ATOM 1961 C CA . TYR A 1 234 ? 8.068 8.866 -11.345 1.00 83.50 234 TYR A CA 1
ATOM 1962 C C . TYR A 1 234 ? 8.713 9.158 -12.709 1.00 83.50 234 TYR A C 1
ATOM 1964 O O . TYR A 1 234 ? 9.931 9.288 -12.792 1.00 83.50 234 TYR A O 1
ATOM 1972 N N . ILE A 1 235 ? 7.918 9.377 -13.762 1.00 83.44 235 ILE A N 1
ATOM 1973 C CA . ILE A 1 235 ? 8.435 9.721 -15.097 1.00 83.44 235 ILE A CA 1
ATOM 1974 C C . ILE A 1 235 ? 9.166 11.071 -15.098 1.00 83.44 235 ILE A C 1
ATOM 1976 O O . ILE A 1 235 ? 10.233 11.188 -15.701 1.00 83.44 235 ILE A O 1
ATOM 1980 N N . GLU A 1 236 ? 8.626 12.090 -14.425 1.00 83.56 236 GLU A N 1
ATOM 1981 C CA . GLU A 1 236 ? 9.269 13.405 -14.308 1.00 83.56 236 GLU A CA 1
ATOM 1982 C C . GLU A 1 236 ? 10.632 13.324 -13.601 1.00 83.56 236 GLU A C 1
ATOM 1984 O O . GLU A 1 236 ? 11.602 13.919 -14.072 1.00 83.56 236 GLU A O 1
ATOM 1989 N N . GLU A 1 237 ? 10.736 12.570 -12.505 1.00 78.50 237 GLU A N 1
ATOM 1990 C CA . GLU A 1 237 ? 11.994 12.369 -11.775 1.00 78.50 237 GLU A CA 1
ATOM 1991 C C . GLU A 1 237 ? 13.030 11.623 -12.616 1.00 78.50 237 GLU A C 1
ATOM 1993 O O . GLU A 1 237 ? 14.205 11.994 -12.614 1.00 78.50 237 GLU A O 1
ATOM 1998 N N . MET A 1 238 ? 12.599 10.611 -13.373 1.00 75.62 238 MET A N 1
ATOM 1999 C CA . MET A 1 238 ? 13.492 9.901 -14.282 1.00 75.62 238 MET A CA 1
ATOM 2000 C C . MET A 1 238 ? 13.972 10.796 -15.436 1.00 75.62 238 MET A C 1
ATOM 2002 O O . MET A 1 238 ? 15.144 10.749 -15.797 1.00 75.62 238 MET A O 1
ATOM 2006 N N . ARG A 1 239 ? 13.112 11.666 -15.985 1.00 77.69 239 ARG A N 1
ATOM 2007 C CA . ARG A 1 239 ? 13.483 12.611 -17.058 1.00 77.69 239 ARG A CA 1
ATOM 2008 C C . ARG A 1 239 ? 14.500 13.654 -16.624 1.00 77.69 239 ARG A C 1
ATOM 2010 O O . ARG A 1 239 ? 15.383 13.995 -17.400 1.00 77.69 239 ARG A O 1
ATOM 2017 N N . LYS A 1 240 ? 14.395 14.162 -15.395 1.00 77.50 240 LYS A N 1
ATOM 2018 C CA . LYS A 1 240 ? 15.309 15.196 -14.884 1.00 77.50 240 LYS A CA 1
ATOM 2019 C C . LYS A 1 240 ? 16.741 14.688 -14.679 1.00 77.50 240 LYS A C 1
ATOM 2021 O O . LYS A 1 240 ? 17.575 15.450 -14.192 1.00 77.50 240 LYS A O 1
ATOM 2026 N N . GLY A 1 241 ? 17.022 13.402 -14.930 1.00 67.00 241 GLY A N 1
ATOM 2027 C CA . GLY A 1 241 ? 18.337 12.788 -14.729 1.00 67.00 241 GLY A CA 1
ATOM 2028 C C . GLY A 1 241 ? 18.874 12.935 -13.304 1.00 67.00 241 GLY A C 1
ATOM 2029 O O . GLY A 1 241 ? 20.046 12.674 -13.046 1.00 67.00 241 GLY A O 1
ATOM 2030 N N . SER A 1 242 ? 18.030 13.370 -12.362 1.00 53.66 242 SER A N 1
ATOM 2031 C CA . SER A 1 242 ? 18.451 13.956 -11.087 1.00 53.66 242 SER A CA 1
ATOM 2032 C C . SER A 1 242 ? 18.905 12.908 -10.073 1.00 53.66 242 SER A C 1
ATOM 2034 O O . SER A 1 242 ? 19.222 13.237 -8.933 1.00 53.66 242 SER A O 1
ATOM 2036 N N . LYS A 1 243 ? 18.948 11.634 -10.468 1.00 53.22 243 LYS A N 1
ATOM 2037 C CA . LYS A 1 243 ? 19.378 10.515 -9.634 1.00 53.22 243 LYS A CA 1
ATOM 2038 C C . LYS A 1 243 ? 20.074 9.492 -10.526 1.00 53.22 243 LYS A C 1
ATOM 2040 O O . LYS A 1 243 ? 19.411 8.750 -11.243 1.00 53.22 243 LYS A O 1
ATOM 2045 N N . GLY A 1 244 ? 21.406 9.437 -10.463 1.00 48.84 244 GLY A N 1
ATOM 2046 C CA . GLY A 1 244 ? 22.283 8.596 -11.297 1.00 48.84 244 GLY A CA 1
ATOM 2047 C C . GLY A 1 244 ? 22.055 7.072 -11.258 1.00 48.84 244 GLY A C 1
ATOM 2048 O O . GLY A 1 244 ? 22.852 6.342 -11.833 1.00 48.84 244 GLY A O 1
ATOM 2049 N N . LEU A 1 245 ? 20.988 6.589 -10.613 1.00 49.41 245 LEU A N 1
ATOM 2050 C CA . LEU A 1 245 ? 20.523 5.198 -10.641 1.00 49.41 245 LEU A CA 1
ATOM 2051 C C . LEU A 1 245 ? 19.326 4.962 -11.584 1.00 49.41 245 LEU A C 1
ATOM 2053 O O . LEU A 1 245 ? 19.114 3.833 -12.004 1.00 49.41 245 LEU A O 1
ATOM 2057 N N . TYR A 1 246 ? 18.559 5.995 -11.949 1.00 50.97 246 TYR A N 1
ATOM 2058 C CA . TYR A 1 246 ? 17.289 5.819 -12.673 1.00 50.97 246 TYR A CA 1
ATOM 2059 C C . TYR A 1 246 ? 17.399 5.867 -14.199 1.00 50.97 246 TYR A C 1
ATOM 2061 O O . TYR A 1 246 ? 16.584 5.259 -14.893 1.00 50.97 246 TYR A O 1
ATOM 2069 N N . ASN A 1 247 ? 18.416 6.539 -14.745 1.00 51.09 247 ASN A N 1
ATOM 2070 C CA . ASN A 1 247 ? 18.566 6.675 -16.200 1.00 51.09 247 ASN A CA 1
ATOM 2071 C C . ASN A 1 247 ? 18.765 5.324 -16.912 1.00 51.09 247 ASN A C 1
ATOM 2073 O O . ASN A 1 247 ? 18.409 5.192 -18.084 1.00 51.09 247 ASN A O 1
ATOM 2077 N N . SER A 1 248 ? 19.283 4.303 -16.219 1.00 56.84 248 SER A N 1
ATOM 2078 C CA . SER A 1 248 ? 19.396 2.949 -16.769 1.00 56.84 248 SER A CA 1
ATOM 2079 C C . SER A 1 248 ? 18.060 2.207 -16.836 1.00 56.84 248 SER A C 1
ATOM 2081 O O . SER A 1 248 ? 17.904 1.353 -17.698 1.00 56.84 248 SER A O 1
ATOM 2083 N N . GLU A 1 249 ? 17.080 2.498 -15.976 1.00 64.81 249 GLU A N 1
ATOM 2084 C CA . GLU A 1 249 ? 15.816 1.743 -15.971 1.00 64.81 249 GLU A CA 1
ATOM 2085 C C . GLU A 1 249 ? 14.900 2.153 -17.131 1.00 64.81 249 GLU A C 1
ATOM 2087 O O . GLU A 1 249 ? 14.427 1.289 -17.858 1.00 64.81 249 GLU A O 1
ATOM 2092 N N . LEU A 1 250 ? 14.717 3.454 -17.396 1.00 65.75 250 LEU A N 1
ATOM 2093 C CA . LEU A 1 250 ? 13.931 3.909 -18.559 1.00 65.75 250 LEU A CA 1
ATOM 2094 C C . LEU A 1 250 ? 14.537 3.458 -19.885 1.00 65.75 250 LEU A C 1
ATOM 2096 O O . LEU A 1 250 ? 13.819 3.005 -20.771 1.00 65.75 250 LEU A O 1
ATOM 2100 N N . SER A 1 251 ? 15.856 3.603 -20.025 1.00 66.25 251 SER A N 1
ATOM 2101 C CA . SER A 1 251 ? 16.562 3.251 -21.260 1.00 66.25 251 SER A CA 1
ATOM 2102 C C . SER A 1 251 ? 16.612 1.742 -21.509 1.00 66.25 251 SER A C 1
ATOM 2104 O O . SER A 1 251 ? 16.882 1.326 -22.635 1.00 66.25 251 SER A O 1
ATOM 2106 N N . THR A 1 252 ? 16.326 0.927 -20.487 1.00 73.75 252 THR A N 1
ATOM 2107 C CA . THR A 1 252 ? 16.202 -0.531 -20.614 1.00 73.75 252 THR A CA 1
ATOM 2108 C C . THR A 1 252 ? 14.764 -1.003 -20.805 1.00 73.75 252 THR A C 1
ATOM 2110 O O . THR A 1 252 ? 14.561 -2.183 -21.103 1.00 73.75 252 THR A O 1
ATOM 2113 N N . LEU A 1 253 ? 13.762 -0.122 -20.692 1.00 77.31 253 LEU A N 1
ATOM 2114 C CA . LEU A 1 253 ? 12.399 -0.477 -21.072 1.00 77.31 253 LEU A CA 1
ATOM 2115 C C . LEU A 1 253 ? 12.333 -0.760 -22.572 1.00 77.31 253 LEU A C 1
ATOM 2117 O O . LEU A 1 253 ? 12.884 -0.025 -23.393 1.00 77.31 253 LEU A O 1
ATOM 2121 N N . SER A 1 254 ? 11.607 -1.816 -22.934 1.00 84.19 254 SER A N 1
ATOM 2122 C CA . SER A 1 254 ? 11.176 -1.984 -24.317 1.00 84.19 254 SER A CA 1
ATOM 2123 C C . SER A 1 254 ? 10.300 -0.798 -24.731 1.00 84.19 254 SER A C 1
ATOM 2125 O O . SER A 1 254 ? 9.604 -0.206 -23.903 1.00 84.19 254 SER A O 1
ATOM 2127 N N . GLU A 1 255 ? 10.300 -0.480 -26.025 1.00 82.19 255 GLU A N 1
ATOM 2128 C CA . GLU A 1 255 ? 9.437 0.556 -26.609 1.00 82.19 255 GLU A CA 1
ATOM 2129 C C . GLU A 1 255 ? 7.962 0.345 -26.212 1.00 82.19 255 GLU A C 1
ATOM 2131 O O . GLU A 1 255 ? 7.286 1.272 -25.772 1.00 82.19 255 GLU A O 1
ATOM 2136 N N . GLU A 1 256 ? 7.501 -0.911 -26.220 1.00 86.06 256 GLU A N 1
ATOM 2137 C CA . GLU A 1 256 ? 6.159 -1.296 -25.773 1.00 86.06 256 GLU A CA 1
ATOM 2138 C C . GLU A 1 256 ? 5.888 -0.944 -24.297 1.00 86.06 256 GLU A C 1
ATOM 2140 O O . GLU A 1 256 ? 4.821 -0.427 -23.958 1.00 86.06 256 GLU A O 1
ATOM 2145 N N . ASN A 1 257 ? 6.840 -1.212 -23.399 1.00 84.69 257 ASN A N 1
ATOM 2146 C CA . ASN A 1 257 ? 6.691 -0.903 -21.976 1.00 84.69 257 ASN A CA 1
ATOM 2147 C C . ASN A 1 257 ? 6.700 0.607 -21.731 1.00 84.69 257 ASN A C 1
ATOM 2149 O O . ASN A 1 257 ? 5.918 1.108 -20.920 1.00 84.69 257 ASN A O 1
ATOM 2153 N N . TYR A 1 258 ? 7.532 1.342 -22.466 1.00 83.81 258 TYR A N 1
ATOM 2154 C CA . TYR A 1 258 ? 7.533 2.797 -22.420 1.00 83.81 258 TYR A CA 1
ATOM 2155 C C . TYR A 1 258 ? 6.181 3.370 -22.866 1.00 83.81 258 TYR A C 1
ATOM 2157 O O . TYR A 1 258 ? 5.587 4.169 -22.148 1.00 83.81 258 TYR A O 1
ATOM 2165 N N . GLU A 1 259 ? 5.620 2.904 -23.982 1.00 84.62 259 GLU A N 1
ATOM 2166 C CA . GLU A 1 259 ? 4.296 3.337 -24.450 1.00 84.62 259 GLU A CA 1
ATOM 2167 C C . GLU A 1 259 ? 3.183 3.056 -23.438 1.00 84.62 259 GLU A C 1
ATOM 2169 O O . GLU A 1 259 ? 2.349 3.927 -23.176 1.00 84.62 259 GLU A O 1
ATOM 2174 N N . LYS A 1 260 ? 3.180 1.864 -22.827 1.00 86.56 260 LYS A N 1
ATOM 2175 C CA . LYS A 1 260 ? 2.225 1.517 -21.763 1.00 86.56 260 LYS A CA 1
ATOM 2176 C C . LYS A 1 260 ? 2.336 2.475 -20.576 1.00 86.56 260 LYS A C 1
ATOM 2178 O O . LYS A 1 260 ? 1.311 2.928 -20.068 1.00 86.56 260 LYS A O 1
ATOM 2183 N N . LEU A 1 261 ? 3.560 2.809 -20.162 1.00 85.06 261 LEU A N 1
ATOM 2184 C CA . LEU A 1 261 ? 3.826 3.747 -19.071 1.00 85.06 261 LEU A CA 1
ATOM 2185 C C . LEU A 1 261 ? 3.306 5.159 -19.392 1.00 85.06 261 LEU A C 1
ATOM 2187 O O . LEU A 1 261 ? 2.619 5.759 -18.567 1.00 85.06 261 LEU A O 1
ATOM 2191 N N . MET A 1 262 ? 3.566 5.664 -20.599 1.00 85.44 262 MET A N 1
ATOM 2192 C CA . MET A 1 262 ? 3.105 6.989 -21.038 1.00 85.44 262 MET A CA 1
ATOM 2193 C C . MET A 1 262 ? 1.579 7.056 -21.142 1.00 85.44 262 MET A C 1
ATOM 2195 O O . MET A 1 262 ? 0.951 7.980 -20.625 1.00 85.44 262 MET A O 1
ATOM 2199 N N . LYS A 1 263 ? 0.956 6.020 -21.712 1.00 86.31 263 LYS A N 1
ATOM 2200 C CA . LYS A 1 263 ? -0.503 5.919 -21.787 1.00 86.31 263 LYS A CA 1
ATOM 2201 C C . LYS A 1 263 ? -1.146 5.885 -20.398 1.00 86.31 263 LYS A C 1
ATOM 2203 O O . LYS A 1 263 ? -2.193 6.497 -20.199 1.00 86.31 263 LYS A O 1
ATOM 2208 N N . ALA A 1 264 ? -0.522 5.216 -19.425 1.00 84.19 264 ALA A N 1
ATOM 2209 C CA . ALA A 1 264 ? -1.033 5.134 -18.056 1.00 84.19 264 ALA A CA 1
ATOM 2210 C C . ALA A 1 264 ? -1.079 6.495 -17.336 1.00 84.19 264 ALA A C 1
ATOM 2212 O O . ALA A 1 264 ? -1.932 6.696 -16.472 1.00 84.19 264 ALA A O 1
ATOM 2213 N N . VAL A 1 265 ? -0.219 7.448 -17.715 1.00 84.75 265 VAL A N 1
ATOM 2214 C CA . VAL A 1 265 ? -0.255 8.833 -17.206 1.00 84.75 265 VAL A CA 1
ATOM 2215 C C . VAL A 1 265 ? -1.083 9.785 -18.073 1.00 84.75 265 VAL A C 1
ATOM 2217 O O . VAL A 1 265 ? -1.124 10.984 -17.800 1.00 84.75 265 VAL A O 1
ATOM 2220 N N . GLY A 1 266 ? -1.769 9.267 -19.097 1.00 83.31 266 GLY A N 1
ATOM 2221 C CA . GLY A 1 266 ? -2.556 10.069 -20.033 1.00 83.31 266 GLY A CA 1
ATOM 2222 C C . GLY A 1 266 ? -1.701 10.897 -20.991 1.00 83.31 266 GLY A C 1
ATOM 2223 O O . GLY A 1 266 ? -2.154 11.935 -21.464 1.00 83.31 266 GLY A O 1
ATOM 2224 N N . TRP A 1 267 ? -0.456 10.485 -21.242 1.00 83.31 267 TRP A N 1
ATOM 2225 C CA . TRP A 1 267 ? 0.402 11.111 -22.242 1.00 83.31 267 TRP A CA 1
ATOM 2226 C C . TRP A 1 267 ? 0.322 10.329 -23.546 1.00 83.31 267 TRP A C 1
ATOM 2228 O O . TRP A 1 267 ? 0.471 9.105 -23.568 1.00 83.31 267 TRP A O 1
ATOM 2238 N N . GLU A 1 268 ? 0.100 11.046 -24.640 1.00 79.19 268 GLU A N 1
ATOM 2239 C CA . GLU A 1 268 ? 0.171 10.474 -25.976 1.00 79.19 268 GLU A CA 1
ATOM 2240 C C . GLU A 1 268 ? 1.634 10.402 -26.415 1.00 79.19 268 GLU A C 1
ATOM 2242 O O . GLU A 1 268 ? 2.389 11.370 -26.300 1.00 79.19 268 GLU A O 1
ATOM 2247 N N . VAL A 1 269 ? 2.047 9.221 -26.877 1.00 71.12 269 VAL A N 1
ATOM 2248 C CA . VAL A 1 269 ? 3.345 9.030 -27.525 1.00 71.12 269 VAL A CA 1
ATOM 2249 C C . VAL A 1 269 ? 3.111 9.206 -29.013 1.00 71.12 269 VAL A C 1
ATOM 2251 O O . VAL A 1 269 ? 2.576 8.314 -29.670 1.00 71.12 269 VAL A O 1
ATOM 2254 N N . GLU A 1 270 ? 3.479 10.368 -29.538 1.00 69.69 270 GLU A N 1
ATOM 2255 C CA . GLU A 1 270 ? 3.500 10.586 -30.978 1.00 69.69 270 GLU A CA 1
ATOM 2256 C C . GLU A 1 270 ? 4.651 9.758 -31.564 1.00 69.69 270 GLU A C 1
ATOM 2258 O O . GLU A 1 270 ? 5.829 10.053 -31.349 1.00 69.69 270 GLU A O 1
ATOM 2263 N N . LYS A 1 271 ? 4.310 8.647 -32.229 1.00 56.44 271 LYS A N 1
ATOM 2264 C CA . LYS A 1 271 ? 5.282 7.785 -32.910 1.00 56.44 271 LYS A CA 1
ATOM 2265 C C . LYS A 1 271 ? 5.670 8.422 -34.230 1.00 56.44 271 LYS A C 1
ATOM 2267 O O . LYS A 1 271 ? 5.210 7.992 -35.286 1.00 56.44 271 LYS A O 1
ATOM 2272 N N . ASP A 1 272 ? 6.525 9.426 -34.180 1.00 52.25 272 ASP A N 1
ATOM 2273 C CA . ASP A 1 272 ? 7.106 9.947 -35.405 1.00 52.25 272 ASP A CA 1
ATOM 2274 C C . ASP A 1 272 ? 8.279 9.049 -35.824 1.00 52.25 272 ASP A C 1
ATOM 2276 O O . ASP A 1 272 ? 9.439 9.292 -35.497 1.00 52.25 272 ASP A O 1
ATOM 2280 N N . ARG A 1 273 ? 7.961 7.923 -36.480 1.00 44.97 273 ARG A N 1
ATOM 2281 C CA . ARG A 1 273 ? 8.940 6.895 -36.892 1.00 44.97 273 ARG A CA 1
ATOM 2282 C C . ARG A 1 273 ? 9.973 7.393 -37.908 1.00 44.97 273 ARG A C 1
ATOM 2284 O O . ARG A 1 273 ? 10.953 6.692 -38.142 1.00 44.97 273 ARG A O 1
ATOM 2291 N N . GLU A 1 274 ? 9.784 8.580 -38.478 1.00 45.09 274 GLU A N 1
ATOM 2292 C CA . GLU A 1 274 ? 10.698 9.169 -39.461 1.00 45.09 274 GLU A CA 1
ATOM 2293 C C . GLU A 1 274 ? 11.418 10.428 -38.963 1.00 45.09 274 GLU A C 1
ATOM 2295 O O . GLU A 1 274 ? 12.379 10.871 -39.594 1.00 45.09 274 GLU A O 1
ATOM 2300 N N . LYS A 1 275 ? 11.039 10.994 -37.809 1.00 42.72 275 LYS A N 1
ATOM 2301 C CA . LYS A 1 275 ? 11.624 12.258 -37.346 1.00 42.72 275 LYS A CA 1
ATOM 2302 C C . LYS A 1 275 ? 12.587 12.049 -36.190 1.00 42.72 275 LYS A C 1
ATOM 2304 O O . LYS A 1 275 ? 12.204 11.766 -35.058 1.00 42.72 275 LYS A O 1
ATOM 2309 N N . ARG A 1 276 ? 13.869 12.300 -36.473 1.00 42.50 276 ARG A N 1
ATOM 2310 C CA . ARG A 1 276 ? 14.888 12.581 -35.454 1.00 42.50 276 ARG A CA 1
ATOM 2311 C C . ARG A 1 276 ? 14.378 13.727 -34.585 1.00 42.50 276 ARG A C 1
ATOM 2313 O O . ARG A 1 276 ? 14.359 14.875 -35.019 1.00 42.50 276 ARG A O 1
ATOM 2320 N N . THR A 1 277 ? 13.915 13.416 -33.382 1.00 38.44 277 THR A N 1
ATOM 2321 C CA . THR A 1 277 ? 13.376 14.430 -32.479 1.00 38.44 277 THR A CA 1
ATOM 2322 C C . THR A 1 277 ? 14.538 15.116 -31.770 1.00 38.44 277 THR A C 1
ATOM 2324 O O . THR A 1 277 ? 15.281 14.479 -31.021 1.00 38.44 277 THR A O 1
ATOM 2327 N N . PHE A 1 278 ? 14.703 16.414 -32.010 1.00 39.59 278 PHE A N 1
ATOM 2328 C CA . PHE A 1 278 ? 15.595 17.267 -31.230 1.00 39.59 278 PHE A CA 1
ATOM 2329 C C . PHE A 1 278 ? 14.758 18.000 -30.185 1.00 39.59 278 PHE A C 1
ATOM 2331 O O . PHE A 1 278 ? 13.756 18.627 -30.524 1.00 39.59 278 PHE A O 1
ATOM 2338 N N . VAL A 1 279 ? 15.158 17.924 -28.916 1.00 38.06 279 VAL A N 1
ATOM 2339 C CA . VAL A 1 279 ? 14.596 18.780 -27.867 1.00 38.06 279 VAL A CA 1
ATOM 2340 C C . VAL A 1 279 ? 15.525 19.977 -27.738 1.00 38.06 279 VAL A C 1
ATOM 2342 O O . VAL A 1 279 ? 16.683 19.827 -27.359 1.00 38.06 279 VAL A O 1
ATOM 2345 N N . VAL A 1 280 ? 15.026 21.153 -28.104 1.00 40.34 280 VAL A N 1
ATOM 2346 C CA . VAL A 1 280 ? 15.746 22.421 -27.977 1.00 40.34 280 VAL A CA 1
ATOM 2347 C C . VAL A 1 280 ? 15.119 23.183 -26.817 1.00 40.34 280 VAL A C 1
ATOM 2349 O O . VAL A 1 280 ? 13.930 23.492 -26.865 1.00 40.34 280 VAL A O 1
ATOM 2352 N N . GLU A 1 281 ? 15.893 23.464 -25.774 1.00 38.75 281 GLU A N 1
ATOM 2353 C CA . GLU A 1 281 ? 15.486 24.368 -24.698 1.00 38.75 281 GLU A CA 1
ATOM 2354 C C . GLU A 1 281 ? 16.144 25.734 -24.935 1.00 38.75 281 GLU A C 1
ATOM 2356 O O . GLU A 1 281 ? 17.222 25.847 -25.523 1.00 38.75 281 GLU A O 1
ATOM 2361 N N . PHE A 1 282 ? 15.437 26.794 -24.564 1.00 39.91 282 PHE A N 1
ATOM 2362 C CA . PHE A 1 282 ? 15.893 28.170 -24.720 1.00 39.91 282 PHE A CA 1
ATOM 2363 C C . PHE A 1 282 ? 16.066 28.778 -23.327 1.00 39.91 282 PHE A C 1
ATOM 2365 O O . PHE A 1 282 ? 15.203 28.631 -22.463 1.00 39.91 282 PHE A O 1
ATOM 2372 N N . ALA A 1 283 ? 17.179 29.468 -23.115 1.00 42.44 283 ALA A N 1
ATOM 2373 C CA . ALA A 1 283 ? 17.404 30.349 -21.986 1.00 42.44 283 ALA A CA 1
ATOM 2374 C C . ALA A 1 283 ? 16.462 31.559 -22.038 1.00 42.44 283 ALA A C 1
ATOM 2376 O O . ALA A 1 283 ? 15.991 31.966 -23.101 1.00 42.44 283 ALA A O 1
ATOM 2377 N N . GLU A 1 284 ? 16.254 32.202 -20.888 1.00 39.88 284 GLU A N 1
ATOM 2378 C CA . GLU A 1 284 ? 15.414 33.405 -20.766 1.00 39.88 284 GLU A CA 1
ATOM 2379 C C . GLU A 1 284 ? 15.899 34.590 -21.624 1.00 39.88 284 GLU A C 1
ATOM 2381 O O . GLU A 1 284 ? 15.114 35.475 -21.953 1.00 39.88 284 GLU A O 1
ATOM 2386 N N . ASN A 1 285 ? 17.177 34.612 -22.017 1.00 46.56 285 ASN A N 1
ATOM 2387 C CA . ASN A 1 285 ? 17.754 35.618 -22.917 1.00 46.56 285 ASN A CA 1
ATOM 2388 C C . ASN A 1 285 ? 17.625 35.253 -24.414 1.00 46.56 285 ASN A C 1
ATOM 2390 O O . ASN A 1 285 ? 18.157 35.973 -25.258 1.00 46.56 285 ASN A O 1
ATOM 2394 N N . GLY A 1 286 ? 16.949 34.148 -24.745 1.00 37.78 286 GLY A N 1
ATOM 2395 C CA . GLY A 1 286 ? 16.782 33.652 -26.112 1.00 37.78 286 GLY A CA 1
ATOM 2396 C C . GLY A 1 286 ? 17.949 32.812 -26.641 1.00 37.78 286 GLY A C 1
ATOM 2397 O O . GLY A 1 286 ? 17.886 32.351 -27.780 1.00 37.78 286 GLY A O 1
ATOM 2398 N N . GLU A 1 287 ? 19.002 32.577 -25.852 1.00 38.19 287 GLU A N 1
ATOM 2399 C CA . GLU A 1 287 ? 20.062 31.641 -26.234 1.00 38.19 287 GLU A CA 1
ATOM 2400 C C . GLU A 1 287 ? 19.562 30.201 -26.152 1.00 38.19 287 GLU A C 1
ATOM 2402 O O . GLU A 1 287 ? 18.855 29.821 -25.226 1.00 38.19 287 GLU A O 1
ATOM 2407 N N . ILE A 1 288 ? 19.949 29.363 -27.106 1.00 43.31 288 ILE A N 1
ATOM 2408 C CA . ILE A 1 288 ? 19.628 27.942 -27.036 1.00 43.31 288 ILE A CA 1
ATOM 2409 C C . ILE A 1 288 ? 20.520 27.259 -26.008 1.00 43.31 288 ILE A C 1
ATOM 2411 O O . ILE A 1 288 ? 21.746 27.298 -26.108 1.00 43.31 288 ILE A O 1
ATOM 2415 N N . ILE A 1 289 ? 19.894 26.529 -25.097 1.00 47.62 289 ILE A N 1
ATOM 2416 C CA . ILE A 1 289 ? 20.545 25.565 -24.225 1.00 47.62 289 ILE A CA 1
ATOM 2417 C C . ILE A 1 289 ? 19.907 24.210 -24.525 1.00 47.62 289 ILE A C 1
ATOM 2419 O O . ILE A 1 289 ? 18.815 23.977 -24.048 1.00 47.62 289 ILE A O 1
ATOM 2423 N N . LEU A 1 290 ? 20.543 23.304 -25.281 1.00 48.03 290 LEU A N 1
ATOM 2424 C CA . LEU A 1 290 ? 20.473 21.862 -24.964 1.00 48.03 290 LEU A CA 1
ATOM 2425 C C . LEU A 1 290 ? 21.372 20.966 -25.825 1.00 48.03 290 LEU A C 1
ATOM 2427 O O . LEU A 1 290 ? 21.667 21.238 -26.989 1.00 48.03 290 LEU A O 1
ATOM 2431 N N . GLU A 1 291 ? 21.753 19.857 -25.189 1.00 47.50 291 GLU A N 1
ATOM 2432 C CA . GLU A 1 291 ? 22.490 18.700 -25.686 1.00 47.50 291 GLU A CA 1
ATOM 2433 C C . GLU A 1 291 ? 21.548 17.466 -25.670 1.00 47.50 291 GLU A C 1
ATOM 2435 O O . GLU A 1 291 ? 20.672 17.369 -24.813 1.00 47.50 291 GLU A O 1
ATOM 2440 N N . TRP A 1 292 ? 21.833 16.497 -26.554 1.00 39.25 292 TRP A N 1
ATOM 2441 C CA . TRP A 1 292 ? 21.283 15.131 -26.720 1.00 39.25 292 TRP A CA 1
ATOM 2442 C C . TRP A 1 292 ? 20.130 14.923 -27.725 1.00 39.25 292 TRP A C 1
ATOM 2444 O O . TRP A 1 292 ? 19.010 15.398 -27.572 1.00 39.25 292 TRP A O 1
ATOM 2454 N N . ALA A 1 293 ? 20.421 14.083 -28.729 1.00 39.03 293 ALA A N 1
ATOM 2455 C CA . ALA A 1 293 ? 19.465 13.425 -29.618 1.00 39.03 293 ALA A CA 1
ATOM 2456 C C . ALA A 1 293 ? 19.319 11.951 -29.197 1.00 39.03 293 ALA A C 1
ATOM 2458 O O . ALA A 1 293 ? 20.327 11.283 -28.949 1.00 39.03 293 ALA A O 1
ATOM 2459 N N . MET A 1 294 ? 18.092 11.419 -29.142 1.00 37.56 294 MET A N 1
ATOM 2460 C CA . MET A 1 294 ? 17.879 9.984 -28.931 1.00 37.56 294 MET A CA 1
ATOM 2461 C C . MET A 1 294 ? 17.708 9.222 -30.255 1.00 37.56 294 MET A C 1
ATOM 2463 O O . MET A 1 294 ? 16.658 9.269 -30.881 1.00 37.56 294 MET A O 1
ATOM 2467 N N . LYS A 1 295 ? 18.755 8.435 -30.534 1.00 43.16 295 LYS A N 1
ATOM 2468 C CA . LYS A 1 295 ? 18.811 7.076 -31.110 1.00 43.16 295 LYS A CA 1
ATOM 2469 C C . LYS A 1 295 ? 18.798 6.800 -32.630 1.00 43.16 295 LYS A C 1
ATOM 2471 O O . LYS A 1 295 ? 18.149 7.449 -33.436 1.00 43.16 295 LYS A O 1
ATOM 2476 N N . ASP A 1 296 ? 19.539 5.713 -32.884 1.00 39.84 296 ASP A N 1
ATOM 2477 C CA . ASP A 1 296 ? 19.700 4.799 -34.020 1.00 39.84 296 ASP A CA 1
ATOM 2478 C C . ASP A 1 296 ? 20.402 5.285 -35.302 1.00 39.84 296 ASP A C 1
ATOM 2480 O O . ASP A 1 296 ? 19.790 5.721 -36.270 1.00 39.84 296 ASP A O 1
ATOM 2484 N N . SER A 1 297 ? 21.722 5.052 -35.353 1.00 38.25 297 SER A N 1
ATOM 2485 C CA . SER A 1 297 ? 22.375 4.533 -36.562 1.00 38.25 297 SER A CA 1
ATOM 2486 C C . SER A 1 297 ? 23.675 3.786 -36.226 1.00 38.25 297 SER A C 1
ATOM 2488 O O . SER A 1 297 ? 24.429 4.155 -35.321 1.00 38.25 297 SER A O 1
ATOM 2490 N N . GLU A 1 298 ? 23.967 2.731 -36.989 1.00 38.44 298 GLU A N 1
ATOM 2491 C CA . GLU A 1 298 ? 25.237 1.989 -36.971 1.00 38.44 298 GLU A CA 1
ATOM 2492 C C . GLU A 1 298 ? 26.476 2.866 -37.284 1.00 38.44 298 GLU A C 1
ATOM 2494 O O . GLU A 1 298 ? 27.610 2.405 -37.133 1.00 38.44 298 GLU A O 1
ATOM 2499 N N . ASP A 1 299 ? 26.301 4.143 -37.645 1.00 39.19 299 ASP A N 1
ATOM 2500 C CA . ASP A 1 299 ? 27.389 5.061 -38.006 1.00 39.19 299 ASP A CA 1
ATOM 2501 C C . ASP A 1 299 ? 28.180 5.622 -36.816 1.00 39.19 299 ASP A C 1
ATOM 2503 O O . ASP A 1 299 ? 29.323 6.053 -36.991 1.00 39.19 299 ASP A O 1
ATOM 2507 N N . LEU A 1 300 ? 27.667 5.555 -35.581 1.00 36.16 300 LEU A N 1
ATOM 2508 C CA . LEU A 1 300 ? 28.427 6.022 -34.408 1.00 36.16 300 LEU A CA 1
ATOM 2509 C C . LEU A 1 300 ? 29.667 5.167 -34.103 1.00 36.16 300 LEU A C 1
ATOM 2511 O O . LEU A 1 300 ? 30.585 5.640 -33.431 1.00 36.16 300 LEU A O 1
ATOM 2515 N N . ARG A 1 301 ? 29.779 3.950 -34.661 1.00 39.47 301 ARG A N 1
ATOM 2516 C CA . ARG A 1 301 ? 31.031 3.172 -34.590 1.00 39.47 301 ARG A CA 1
ATOM 2517 C C . ARG A 1 301 ? 32.193 3.842 -35.330 1.00 39.47 301 ARG A C 1
ATOM 2519 O O . ARG A 1 301 ? 33.339 3.480 -35.077 1.00 39.47 301 ARG A O 1
ATOM 2526 N N . LYS A 1 302 ? 31.932 4.821 -36.206 1.00 40.19 302 LYS A N 1
ATOM 2527 C CA . LYS A 1 302 ? 32.978 5.561 -36.927 1.00 40.19 302 LYS A CA 1
ATOM 2528 C C . LYS A 1 302 ? 33.412 6.853 -36.229 1.00 40.19 302 LYS A C 1
ATOM 2530 O O . LYS A 1 302 ? 34.532 7.294 -36.472 1.00 40.19 302 LYS A O 1
ATOM 2535 N N . HIS A 1 303 ? 32.610 7.424 -35.323 1.00 40.75 303 HIS A N 1
ATOM 2536 C CA . HIS A 1 303 ? 32.944 8.682 -34.637 1.00 40.75 303 HIS A CA 1
ATOM 2537 C C . HIS A 1 303 ? 32.519 8.674 -33.152 1.00 40.75 303 HIS A C 1
ATOM 2539 O O . HIS A 1 303 ? 31.401 9.062 -32.823 1.00 40.75 303 HIS A O 1
ATOM 2545 N N . PRO A 1 304 ? 33.412 8.271 -32.226 1.00 31.50 304 PRO A N 1
ATOM 2546 C CA . PRO A 1 304 ? 33.071 7.968 -30.831 1.00 31.50 304 PRO A CA 1
ATOM 2547 C C . PRO A 1 304 ? 32.987 9.193 -29.898 1.00 31.50 304 PRO A C 1
ATOM 2549 O O . PRO A 1 304 ? 33.164 9.057 -28.690 1.00 31.50 304 PRO A O 1
ATOM 2552 N N . ARG A 1 305 ? 32.749 10.406 -30.407 1.00 37.91 305 ARG A N 1
ATOM 2553 C CA . ARG A 1 305 ? 32.571 11.599 -29.562 1.00 37.91 305 ARG A CA 1
ATOM 2554 C C . ARG A 1 305 ? 31.439 12.448 -30.110 1.00 37.91 305 ARG A C 1
ATOM 2556 O O . ARG A 1 305 ? 31.444 12.758 -31.298 1.00 37.91 305 ARG A O 1
ATOM 2563 N N . GLY A 1 306 ? 30.503 12.810 -29.231 1.00 42.09 306 GLY A N 1
ATOM 2564 C CA . GLY A 1 306 ? 29.460 13.788 -29.516 1.00 42.09 306 GLY A CA 1
ATOM 2565 C C . GLY A 1 306 ? 30.072 15.000 -30.204 1.00 42.09 306 GLY A C 1
ATOM 2566 O O . GLY A 1 306 ? 31.047 15.588 -29.731 1.00 42.09 306 GLY A O 1
ATOM 2567 N N . VAL A 1 307 ? 29.556 15.305 -31.383 1.00 44.94 307 VAL A N 1
ATOM 2568 C CA . VAL A 1 307 ? 30.023 16.429 -32.172 1.00 44.94 307 VAL A CA 1
ATOM 2569 C C . VAL A 1 307 ? 29.294 17.660 -31.651 1.00 44.94 307 VAL A C 1
ATOM 2571 O O . VAL A 1 307 ? 28.146 17.900 -32.013 1.00 44.94 307 VAL A O 1
ATOM 2574 N N . ALA A 1 308 ? 29.950 18.426 -30.781 1.00 44.12 308 ALA A N 1
ATOM 2575 C CA . ALA A 1 308 ? 29.474 19.751 -30.412 1.00 44.12 308 ALA A CA 1
ATOM 2576 C C . ALA A 1 308 ? 29.504 20.645 -31.664 1.00 44.12 308 ALA A C 1
ATOM 2578 O O . ALA A 1 308 ? 30.560 20.858 -32.273 1.00 44.12 308 ALA A O 1
ATOM 2579 N N . GLY A 1 309 ? 28.333 21.119 -32.077 1.00 59.72 309 GLY A N 1
ATOM 2580 C CA . GLY A 1 309 ? 28.167 22.030 -33.199 1.00 59.72 309 GLY A CA 1
ATOM 2581 C C . GLY A 1 309 ? 27.411 23.278 -32.770 1.00 59.72 309 GLY A C 1
ATOM 2582 O O . GLY A 1 309 ? 26.520 23.214 -31.929 1.00 59.72 309 GLY A O 1
ATOM 2583 N N . TYR A 1 310 ? 27.775 24.414 -33.353 1.00 62.97 310 TYR A N 1
ATOM 2584 C CA . TYR A 1 310 ? 27.006 25.646 -33.241 1.00 62.97 310 TYR A CA 1
ATOM 2585 C C . TYR A 1 310 ? 25.959 25.672 -34.341 1.00 62.97 310 TYR A C 1
ATOM 2587 O O . TYR A 1 310 ? 26.208 25.204 -35.454 1.00 62.97 310 TYR A O 1
ATOM 2595 N N . TRP A 1 311 ? 24.812 26.265 -34.053 1.00 73.44 311 TRP A N 1
ATOM 2596 C CA . TRP A 1 311 ? 23.780 26.487 -35.048 1.00 73.44 311 TRP A CA 1
ATOM 2597 C C . TRP A 1 311 ? 23.240 27.914 -34.960 1.00 73.44 311 TRP A C 1
ATOM 2599 O O . TRP A 1 311 ? 23.344 28.559 -33.918 1.00 73.44 311 TRP A O 1
ATOM 2609 N N . LYS A 1 312 ? 22.731 28.433 -36.077 1.00 70.38 312 LYS A N 1
ATOM 2610 C CA . LYS A 1 312 ? 22.024 29.719 -36.139 1.00 70.38 312 LYS A CA 1
ATOM 2611 C C . LYS A 1 312 ? 20.963 29.674 -37.228 1.00 70.38 312 LYS A C 1
ATOM 2613 O O . LYS A 1 312 ? 21.142 28.974 -38.221 1.00 70.38 312 LYS A O 1
ATOM 2618 N N . ILE A 1 313 ? 19.905 30.451 -37.058 1.00 65.69 313 ILE A N 1
ATOM 2619 C CA . ILE A 1 313 ? 18.896 30.682 -38.091 1.00 65.69 313 ILE A CA 1
ATOM 2620 C C . ILE A 1 313 ? 19.121 32.100 -38.621 1.00 65.69 313 ILE A C 1
ATOM 2622 O O . ILE A 1 313 ? 19.339 33.016 -37.827 1.00 65.69 313 ILE A O 1
ATOM 2626 N N . ASP A 1 314 ? 19.182 32.274 -39.941 1.00 74.06 314 ASP A N 1
ATOM 2627 C CA . ASP A 1 314 ? 19.277 33.611 -40.537 1.00 74.06 314 ASP A CA 1
ATOM 2628 C C . ASP A 1 314 ? 17.903 34.288 -40.662 1.00 74.06 314 ASP A C 1
ATOM 2630 O O . ASP A 1 314 ? 16.864 33.683 -40.411 1.00 74.06 314 ASP A O 1
ATOM 2634 N N . GLU A 1 315 ? 17.893 35.561 -41.052 1.00 65.06 315 GLU A N 1
ATOM 2635 C CA . GLU A 1 315 ? 16.671 36.367 -41.202 1.00 65.06 315 GLU A CA 1
ATOM 2636 C C . GLU A 1 315 ? 15.676 35.784 -42.224 1.00 65.06 315 GLU A C 1
ATOM 2638 O O . GLU A 1 315 ? 14.497 36.122 -42.195 1.00 65.06 315 GLU A O 1
ATOM 2643 N N . ASN A 1 316 ? 16.129 34.871 -43.092 1.00 66.31 316 ASN A N 1
ATOM 2644 C CA . ASN A 1 316 ? 15.301 34.172 -44.074 1.00 66.31 316 ASN A CA 1
ATOM 2645 C C . ASN A 1 316 ? 14.839 32.789 -43.578 1.00 66.31 316 ASN A C 1
ATOM 2647 O O . ASN A 1 316 ? 14.370 31.978 -44.375 1.00 66.31 316 ASN A O 1
ATOM 2651 N N . GLY A 1 317 ? 15.025 32.475 -42.292 1.00 58.34 317 GLY A N 1
ATOM 2652 C CA . GLY A 1 317 ? 14.619 31.203 -41.695 1.00 58.34 317 GLY A CA 1
ATOM 2653 C C . GLY A 1 317 ? 15.526 30.017 -42.039 1.00 58.34 317 GLY A C 1
ATOM 2654 O O . GLY A 1 317 ? 15.175 28.878 -41.740 1.00 58.34 317 GLY A O 1
ATOM 2655 N N . SER A 1 318 ? 16.693 30.235 -42.654 1.00 70.19 318 SER A N 1
ATOM 2656 C CA . SER A 1 318 ? 17.586 29.130 -43.021 1.00 70.19 318 SER A CA 1
ATOM 2657 C C . SER A 1 318 ? 18.460 28.697 -41.846 1.00 70.19 318 SER A C 1
ATOM 2659 O O . SER A 1 318 ? 19.111 29.538 -41.222 1.00 70.19 318 SER A O 1
ATOM 2661 N N . LEU A 1 319 ? 18.547 27.388 -41.582 1.00 73.00 319 LEU A N 1
ATOM 2662 C CA . LEU A 1 319 ? 19.456 26.846 -40.572 1.00 73.00 319 LEU A CA 1
ATOM 2663 C C . LEU A 1 319 ? 20.885 26.756 -41.113 1.00 73.00 319 LEU A C 1
ATOM 2665 O O . LEU A 1 319 ? 21.167 26.196 -42.175 1.00 73.00 319 LEU A O 1
ATOM 2669 N N . TRP A 1 320 ? 21.813 27.256 -40.315 1.00 77.75 320 TRP A N 1
ATOM 2670 C CA . TRP A 1 320 ? 23.240 27.119 -40.519 1.00 77.75 320 TRP A CA 1
ATOM 2671 C C . TRP A 1 320 ? 23.821 26.292 -39.387 1.00 77.75 320 TRP A C 1
ATOM 2673 O O . TRP A 1 320 ? 23.523 26.550 -38.222 1.00 77.75 320 TRP A O 1
ATOM 2683 N N . ILE A 1 321 ? 24.687 25.337 -39.719 1.00 75.44 321 ILE A N 1
ATOM 2684 C CA . ILE A 1 321 ? 25.356 24.472 -38.745 1.00 75.44 321 ILE A CA 1
ATOM 2685 C C . ILE A 1 321 ? 26.869 24.610 -38.916 1.00 75.44 321 ILE A C 1
ATOM 2687 O O . ILE A 1 321 ? 27.392 24.684 -40.030 1.00 75.44 321 ILE A O 1
ATOM 2691 N N . LYS A 1 322 ? 27.587 24.651 -37.796 1.00 73.88 322 LYS A N 1
ATOM 2692 C CA . LYS A 1 322 ? 29.043 24.691 -37.725 1.00 73.88 322 LYS A CA 1
ATOM 2693 C C . LYS A 1 322 ? 29.540 23.606 -36.781 1.00 73.88 322 LYS A C 1
ATOM 2695 O O . LYS A 1 322 ? 29.345 23.692 -35.575 1.00 73.88 322 LYS A O 1
ATOM 2700 N N . ILE A 1 323 ? 30.229 22.610 -37.324 1.00 68.31 323 ILE A N 1
ATOM 2701 C CA . ILE A 1 323 ? 30.802 21.501 -36.557 1.00 68.31 323 ILE A CA 1
ATOM 2702 C C . ILE A 1 323 ? 32.304 21.735 -36.357 1.00 68.31 323 ILE A C 1
ATOM 2704 O O . ILE A 1 323 ? 33.067 21.757 -37.325 1.00 68.31 323 ILE A O 1
ATOM 2708 N N . GLY A 1 324 ? 32.739 21.900 -35.104 1.00 74.69 324 GLY A N 1
ATOM 2709 C CA . GLY A 1 324 ? 34.135 22.200 -34.775 1.00 74.69 324 GLY A CA 1
ATOM 2710 C C . GLY A 1 324 ? 34.645 23.480 -35.458 1.00 74.69 324 GLY A C 1
ATOM 2711 O O . GLY A 1 324 ? 34.010 24.532 -35.390 1.00 74.69 324 GLY A O 1
ATOM 2712 N N . ASN A 1 325 ? 35.791 23.387 -36.142 1.00 75.12 325 ASN A N 1
ATOM 2713 C CA . ASN A 1 325 ? 36.404 24.508 -36.871 1.00 75.12 325 ASN A CA 1
ATOM 2714 C C . ASN A 1 325 ? 35.962 24.620 -38.339 1.00 75.12 325 ASN A C 1
ATOM 2716 O O . ASN A 1 325 ? 36.480 25.474 -39.058 1.00 75.12 325 ASN A O 1
ATOM 2720 N N . ASN A 1 326 ? 35.021 23.791 -38.796 1.00 77.81 326 ASN A N 1
ATOM 2721 C CA . ASN A 1 326 ? 34.527 23.880 -40.167 1.00 77.81 326 ASN A CA 1
ATOM 2722 C C . ASN A 1 326 ? 33.802 25.217 -40.402 1.00 77.81 326 ASN A C 1
ATOM 2724 O O . ASN A 1 326 ? 33.288 25.811 -39.452 1.00 77.81 326 ASN A O 1
ATOM 2728 N N . PRO A 1 327 ? 33.761 25.733 -41.640 1.00 79.12 327 PRO A N 1
ATOM 2729 C CA . PRO A 1 327 ? 32.932 26.884 -41.968 1.00 79.12 327 PRO A CA 1
ATOM 2730 C C . PRO A 1 327 ? 31.445 26.558 -41.783 1.00 79.12 327 PRO A C 1
ATOM 2732 O O . PRO A 1 327 ? 31.035 25.397 -41.784 1.00 79.12 327 PRO A O 1
ATOM 2735 N N . TRP A 1 328 ? 30.638 27.605 -41.619 1.00 80.19 328 TRP A N 1
ATOM 2736 C CA . TRP A 1 328 ? 29.187 27.478 -41.562 1.00 80.19 328 TRP A CA 1
ATOM 2737 C C . TRP A 1 328 ? 28.661 26.851 -42.852 1.00 80.19 328 TRP A C 1
ATOM 2739 O O . TRP A 1 328 ? 28.946 27.351 -43.941 1.00 80.19 328 TRP A O 1
ATOM 2749 N N . LYS A 1 329 ? 27.871 25.785 -42.722 1.00 79.56 329 LYS A N 1
ATOM 2750 C CA . LYS A 1 329 ? 27.176 25.160 -43.843 1.00 79.56 329 LYS A CA 1
ATOM 2751 C C . LYS A 1 329 ? 25.685 25.456 -43.730 1.00 79.56 329 LYS A C 1
ATOM 2753 O O . LYS A 1 329 ? 25.099 25.258 -42.666 1.00 79.56 329 LYS A O 1
ATOM 2758 N N . LYS A 1 330 ? 25.108 25.968 -44.818 1.00 77.94 330 LYS A N 1
ATOM 2759 C CA . LYS A 1 330 ? 23.664 26.145 -44.964 1.00 77.94 330 LYS A CA 1
ATOM 2760 C C . LYS A 1 330 ? 23.062 24.777 -45.258 1.00 77.94 330 LYS A C 1
ATOM 2762 O O . LYS A 1 330 ? 23.477 24.140 -46.224 1.00 77.94 330 LYS A O 1
ATOM 2767 N N . GLU A 1 331 ? 22.135 24.328 -44.428 1.00 70.75 331 GLU A N 1
ATOM 2768 C CA . GLU A 1 331 ? 21.359 23.115 -44.683 1.00 70.75 331 GLU A CA 1
ATOM 2769 C C . GLU A 1 331 ? 19.924 23.546 -45.001 1.00 70.75 331 GLU A C 1
ATOM 2771 O O . GLU A 1 331 ? 19.333 24.355 -44.283 1.00 70.75 331 GLU A O 1
ATOM 2776 N N . LEU A 1 332 ? 19.382 23.051 -46.113 1.00 46.41 332 LEU A N 1
ATOM 2777 C CA . LEU A 1 332 ? 17.957 23.175 -46.411 1.00 46.41 332 LEU A CA 1
ATOM 2778 C C . LEU A 1 332 ? 17.224 22.201 -45.483 1.00 46.41 332 LEU A C 1
ATOM 2780 O O . LEU A 1 332 ? 17.490 21.001 -45.516 1.00 46.41 332 LEU A O 1
ATOM 2784 N N . LEU A 1 333 ? 16.359 22.717 -44.607 1.00 45.12 333 LEU A N 1
ATOM 2785 C CA . LEU A 1 333 ? 15.512 21.857 -43.786 1.00 45.12 333 LEU A CA 1
ATOM 2786 C C . LEU A 1 333 ? 14.343 21.347 -44.627 1.00 45.12 333 LEU A C 1
ATOM 2788 O O . LEU A 1 333 ? 13.399 22.092 -44.858 1.00 45.12 333 LEU A O 1
ATOM 2792 N N . ASP A 1 334 ? 14.348 20.054 -44.932 1.00 35.91 334 ASP A N 1
ATOM 2793 C CA . ASP A 1 334 ? 13.117 19.284 -45.154 1.00 35.91 334 ASP A CA 1
ATOM 2794 C C . ASP A 1 334 ? 12.633 18.689 -43.814 1.00 35.91 334 ASP A C 1
ATOM 2796 O O . ASP A 1 334 ? 12.365 17.495 -43.695 1.00 35.91 334 ASP A O 1
ATOM 2800 N N . TYR A 1 335 ? 12.596 19.496 -42.746 1.00 38.94 335 TYR A N 1
ATOM 2801 C CA . TYR A 1 335 ? 12.194 19.032 -41.415 1.00 38.94 335 TYR A CA 1
ATOM 2802 C C . TYR A 1 335 ? 11.173 19.976 -40.781 1.00 38.94 335 TYR A C 1
ATOM 2804 O O . TYR A 1 335 ? 11.340 21.193 -40.778 1.00 38.94 335 TYR A O 1
ATOM 2812 N N . TYR A 1 336 ? 10.140 19.393 -40.175 1.00 35.81 336 TYR A N 1
ATOM 2813 C CA . TYR A 1 336 ? 9.151 20.111 -39.377 1.00 35.81 336 TYR A CA 1
ATOM 2814 C C . TYR A 1 336 ? 9.685 20.312 -37.955 1.00 35.81 336 TYR A C 1
ATOM 2816 O O . TYR A 1 336 ? 9.900 19.345 -37.225 1.00 35.81 336 TYR A O 1
ATOM 2824 N N . MET A 1 337 ? 9.897 21.567 -37.558 1.00 36.03 337 MET A N 1
ATOM 2825 C CA . MET A 1 337 ? 10.178 21.941 -36.173 1.00 36.03 337 MET A CA 1
ATOM 2826 C C . MET A 1 337 ? 8.871 22.309 -35.468 1.00 36.03 337 MET A C 1
ATOM 2828 O O . MET A 1 337 ? 8.206 23.266 -35.858 1.00 36.03 337 MET A O 1
ATOM 2832 N N . THR A 1 338 ? 8.511 21.583 -34.412 1.00 35.12 338 THR A N 1
ATOM 2833 C CA . THR A 1 338 ? 7.351 21.921 -33.577 1.00 35.12 338 THR A CA 1
ATOM 2834 C C . THR A 1 338 ? 7.824 22.714 -32.363 1.00 35.12 338 THR A C 1
ATOM 2836 O O . THR A 1 338 ? 8.459 22.167 -31.462 1.00 35.12 338 THR A O 1
ATOM 2839 N N . PHE A 1 339 ? 7.523 24.011 -32.322 1.00 35.62 339 PHE A N 1
ATOM 2840 C CA . PHE A 1 339 ? 7.794 24.849 -31.155 1.00 35.62 339 PHE A CA 1
ATOM 2841 C C . PHE A 1 339 ? 6.698 24.640 -30.113 1.00 35.62 339 PHE A C 1
ATOM 2843 O O . PHE A 1 339 ? 5.513 24.783 -30.411 1.00 35.62 339 PHE A O 1
ATOM 2850 N N . LYS A 1 340 ? 7.073 24.315 -28.874 1.00 32.69 340 LYS A N 1
ATOM 2851 C CA . LYS A 1 340 ? 6.125 24.253 -27.760 1.00 32.69 340 LYS A CA 1
ATOM 2852 C C . LYS A 1 340 ? 6.394 25.417 -26.813 1.00 32.69 340 LYS A C 1
ATOM 2854 O O . LYS A 1 340 ? 7.336 25.370 -26.032 1.00 32.69 340 LYS A O 1
ATOM 2859 N N . GLY A 1 341 ? 5.536 26.434 -26.887 1.00 36.94 341 GLY A N 1
ATOM 2860 C CA . GLY A 1 341 ? 5.521 27.568 -25.963 1.00 36.94 341 GLY A CA 1
ATOM 2861 C C . GLY A 1 341 ? 5.988 28.880 -26.585 1.00 36.94 341 GLY A C 1
ATOM 2862 O O . GLY A 1 341 ? 7.135 29.271 -26.421 1.00 36.94 341 GLY A O 1
ATOM 2863 N N . THR A 1 342 ? 5.082 29.553 -27.291 1.00 34.06 342 THR A N 1
ATOM 2864 C CA . THR A 1 342 ? 4.851 31.012 -27.301 1.00 34.06 342 THR A CA 1
ATOM 2865 C C . THR A 1 342 ? 3.735 31.275 -28.311 1.00 34.06 342 THR A C 1
ATOM 2867 O O . THR A 1 342 ? 3.719 30.675 -29.385 1.00 34.06 342 THR A O 1
ATOM 2870 N N . ASP A 1 343 ? 2.770 32.117 -27.947 1.00 35.22 343 ASP A N 1
ATOM 2871 C CA . ASP A 1 343 ? 1.712 32.574 -28.848 1.00 35.22 343 ASP A CA 1
ATOM 2872 C C . ASP A 1 343 ? 2.344 33.393 -29.986 1.00 35.22 343 ASP A C 1
ATOM 2874 O O . ASP A 1 343 ? 2.589 34.590 -29.850 1.00 35.22 343 ASP A O 1
ATOM 2878 N N . LEU A 1 344 ? 2.651 32.742 -31.105 1.00 33.56 344 LEU A N 1
ATOM 2879 C CA . LEU A 1 344 ? 2.933 33.402 -32.375 1.00 33.56 344 LEU A CA 1
ATOM 2880 C C . LEU A 1 344 ? 1.812 33.024 -33.341 1.00 33.56 344 LEU A C 1
ATOM 2882 O O . LEU A 1 344 ? 1.872 32.019 -34.046 1.00 33.56 344 LEU A O 1
ATOM 2886 N N . GLU A 1 345 ? 0.752 33.833 -33.334 1.00 29.25 345 GLU A N 1
ATOM 2887 C CA . GLU A 1 345 ? -0.212 33.853 -34.428 1.00 29.25 345 GLU A CA 1
ATOM 2888 C C . GLU A 1 345 ? 0.484 34.362 -35.696 1.00 29.25 345 GLU A C 1
ATOM 2890 O O . GLU A 1 345 ? 1.056 35.451 -35.709 1.00 29.25 345 GLU A O 1
ATOM 2895 N N . GLY A 1 346 ? 0.390 33.583 -36.775 1.00 33.56 346 GLY A N 1
ATOM 2896 C CA . GLY A 1 346 ? 0.691 34.053 -38.125 1.00 33.56 346 GLY A CA 1
ATOM 2897 C C . GLY A 1 346 ? 1.867 33.364 -38.803 1.00 33.56 346 GLY A C 1
ATOM 2898 O O . GLY A 1 346 ? 2.875 33.999 -39.080 1.00 33.56 346 GLY A O 1
ATOM 2899 N N . LEU A 1 347 ? 1.702 32.098 -39.184 1.00 25.03 347 LEU A N 1
ATOM 2900 C CA . LEU A 1 347 ? 2.324 31.602 -40.412 1.00 25.03 347 LEU A CA 1
ATOM 2901 C C . LEU A 1 347 ? 1.460 30.480 -40.995 1.00 25.03 347 LEU A C 1
ATOM 2903 O O . LEU A 1 347 ? 1.505 29.333 -40.563 1.00 25.03 347 LEU A O 1
ATOM 2907 N N . VAL A 1 348 ? 0.619 30.852 -41.959 1.00 26.48 348 VAL A N 1
ATOM 2908 C CA . VAL A 1 348 ? -0.075 29.912 -42.844 1.00 26.48 348 VAL A CA 1
ATOM 2909 C C . VAL A 1 348 ? 0.833 29.722 -44.053 1.00 26.48 348 VAL A C 1
ATOM 2911 O O . VAL A 1 348 ? 1.054 30.674 -44.799 1.00 26.48 348 VAL A O 1
ATOM 2914 N N . LEU A 1 349 ? 1.373 28.519 -44.247 1.00 27.38 349 LEU A N 1
ATOM 2915 C CA . LEU A 1 349 ? 1.946 28.129 -45.535 1.00 27.38 349 LEU A CA 1
ATOM 2916 C C . LEU A 1 349 ? 0.813 27.523 -46.364 1.00 27.38 349 LEU A C 1
ATOM 2918 O O . LEU A 1 349 ? 0.255 26.492 -46.003 1.00 27.38 349 LEU A O 1
ATOM 2922 N N . SER A 1 350 ? 0.426 28.238 -47.417 1.00 26.81 350 SER A N 1
ATOM 2923 C CA . SER A 1 350 ? -0.580 27.829 -48.395 1.00 26.81 350 SER A CA 1
ATOM 2924 C C . SER A 1 350 ? -0.062 26.717 -49.308 1.00 26.81 350 SER A C 1
ATOM 2926 O O . SER A 1 350 ? 1.076 26.796 -49.774 1.00 26.81 350 SER A O 1
ATOM 2928 N N . ASP A 1 351 ? -0.942 25.760 -49.607 1.00 30.17 351 ASP A N 1
ATOM 2929 C CA . ASP A 1 351 ? -0.802 24.720 -50.633 1.00 30.17 351 ASP A CA 1
ATOM 2930 C C . ASP A 1 351 ? -0.349 25.288 -51.987 1.00 30.17 351 ASP A C 1
ATOM 2932 O O . ASP A 1 351 ? -0.874 26.307 -52.443 1.00 30.17 351 ASP A O 1
ATOM 2936 N N . TRP A 1 352 ? 0.584 24.596 -52.645 1.00 27.56 352 TRP A N 1
ATOM 2937 C CA . TRP A 1 352 ? 0.907 24.776 -54.063 1.00 27.56 352 TRP A CA 1
ATOM 2938 C C . TRP A 1 352 ? 0.869 23.414 -54.767 1.00 27.56 352 TRP A C 1
ATOM 2940 O O . TRP A 1 352 ? 1.784 22.603 -54.619 1.00 27.56 352 TRP A O 1
ATOM 2950 N N . ASP A 1 353 ? -0.209 23.198 -55.523 1.00 29.66 353 ASP A N 1
ATOM 2951 C CA . ASP A 1 353 ? -0.340 22.181 -56.569 1.00 29.66 353 ASP A CA 1
ATOM 2952 C C . ASP A 1 353 ? 0.300 22.668 -57.887 1.00 29.66 353 ASP A C 1
ATOM 2954 O O . ASP A 1 353 ? 0.307 23.859 -58.192 1.00 29.66 353 ASP A O 1
ATOM 2958 N N . GLU A 1 354 ? 0.801 21.694 -58.651 1.00 35.88 354 GLU A N 1
ATOM 2959 C CA . GLU A 1 354 ? 0.952 21.603 -60.117 1.00 35.88 354 GLU A CA 1
ATOM 2960 C C . GLU A 1 354 ? 1.304 22.844 -60.977 1.00 35.88 354 GLU A C 1
ATOM 2962 O O . GLU A 1 354 ? 0.480 23.720 -61.209 1.00 35.88 354 GLU A O 1
ATOM 2967 N N . CYS A 1 355 ? 2.485 22.794 -61.614 1.00 27.81 355 CYS A N 1
ATOM 2968 C CA . CYS A 1 355 ? 2.796 23.070 -63.040 1.00 27.81 355 CYS A CA 1
ATOM 2969 C C . CYS A 1 355 ? 4.277 22.660 -63.239 1.00 27.81 355 CYS A C 1
ATOM 2971 O O . CYS A 1 355 ? 5.116 22.995 -62.413 1.00 27.81 355 CYS A O 1
ATOM 2973 N N . GLY A 1 356 ? 4.713 21.870 -64.220 1.00 28.05 356 GLY A N 1
ATOM 2974 C CA . GLY A 1 356 ? 4.259 21.787 -65.603 1.00 28.05 356 GLY A CA 1
ATOM 2975 C C . GLY A 1 356 ? 5.191 22.620 -66.495 1.00 28.05 356 GLY A C 1
ATOM 2976 O O . GLY A 1 356 ? 5.151 23.838 -66.422 1.00 28.05 356 GLY A O 1
ATOM 2977 N N . GLU A 1 357 ? 5.971 21.927 -67.334 1.00 31.02 357 GLU A N 1
ATOM 2978 C CA . GLU A 1 357 ? 6.652 22.392 -68.565 1.00 31.02 357 GLU A CA 1
ATOM 2979 C C . GLU A 1 357 ? 8.085 22.989 -68.530 1.00 31.02 357 GLU A C 1
ATOM 2981 O O . GLU A 1 357 ? 8.372 24.078 -68.045 1.00 31.02 357 GLU A O 1
ATOM 2986 N N . SER A 1 358 ? 8.975 22.177 -69.123 1.00 35.47 358 SER A N 1
ATOM 2987 C CA . SER A 1 358 ? 10.061 22.436 -70.090 1.00 35.47 358 SER A CA 1
ATOM 2988 C C . SER A 1 358 ? 10.447 23.860 -70.514 1.00 35.47 358 SER A C 1
ATOM 2990 O O . SER A 1 358 ? 9.583 24.635 -70.904 1.00 35.47 358 SER A O 1
ATOM 2992 N N . CYS A 1 359 ? 11.769 24.064 -70.634 1.00 29.17 359 CYS A N 1
ATOM 2993 C CA . CYS A 1 359 ? 12.542 24.626 -71.770 1.00 29.17 359 CYS A CA 1
ATOM 2994 C C . CYS A 1 359 ? 14.041 24.336 -71.448 1.00 29.17 359 CYS A C 1
ATOM 2996 O O . CYS A 1 359 ? 14.481 24.647 -70.345 1.00 29.17 359 CYS A O 1
ATOM 2998 N N . GLU A 1 360 ? 14.809 23.514 -72.189 1.00 34.16 360 GLU A N 1
ATOM 2999 C CA . GLU A 1 360 ? 15.630 23.880 -73.379 1.00 34.16 360 GLU A CA 1
ATOM 300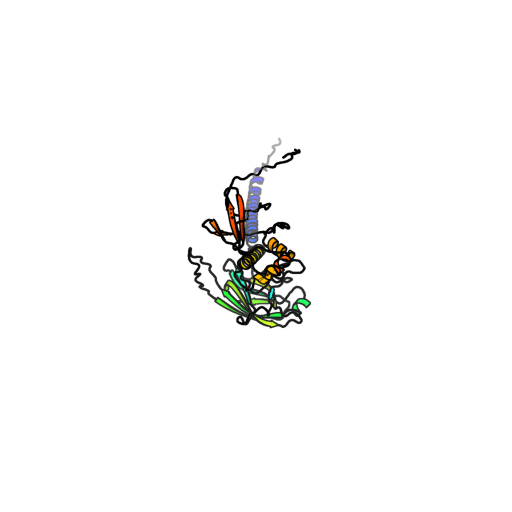0 C C . GLU A 1 360 ? 16.132 25.338 -73.318 1.00 34.16 360 GLU A C 1
ATOM 3002 O O . GLU A 1 360 ? 15.328 26.237 -73.137 1.00 34.16 360 GLU A O 1
ATOM 3007 N N . GLY A 1 361 ? 17.397 25.734 -73.440 1.00 31.30 361 GLY A N 1
ATOM 3008 C CA . GLY A 1 361 ? 18.670 25.198 -73.919 1.00 31.30 361 GLY A CA 1
ATOM 3009 C C . GLY A 1 361 ? 19.569 26.428 -74.217 1.00 31.30 361 GLY A C 1
ATOM 3010 O O . GLY A 1 361 ? 19.040 27.534 -74.294 1.00 31.30 361 GLY A O 1
ATOM 3011 N N . GLU A 1 362 ? 20.879 26.210 -74.412 1.00 37.44 362 GLU A N 1
ATOM 3012 C CA . GLU A 1 362 ? 21.900 27.166 -74.933 1.00 37.44 362 GLU A CA 1
ATOM 3013 C C . GLU A 1 362 ? 22.313 28.321 -73.980 1.00 37.44 362 GLU A C 1
ATOM 3015 O O . GLU A 1 362 ? 21.475 28.945 -73.340 1.00 37.44 362 GLU A O 1
ATOM 3020 N N . GLU A 1 363 ? 23.586 28.675 -73.757 1.00 42.22 363 GLU A N 1
ATOM 3021 C CA . GLU A 1 363 ? 24.897 28.397 -74.381 1.00 42.22 363 GLU A CA 1
ATOM 3022 C C . GLU A 1 363 ? 25.994 28.345 -73.293 1.00 42.22 363 GLU A C 1
ATOM 3024 O O . GLU A 1 363 ? 25.872 29.099 -72.294 1.00 42.22 363 GLU A O 1
#

pLDDT: mean 72.14, std 23.08, range [25.03, 98.56]

Sequence (363 aa):
MVHGLYFDWDILFTKSIGKIYYRRRREMKYILLVLFLFGCEIGYSLKIYIDGSNELHYNQPIVFGEDGNIMKYSIFNLLDGNPKTTLALNKKNITSMATNEYFRIVFKENIKIDQLVFYNGFQRDEERFKKNNRAKEIKVYVRVVSNIITKGNREGIYKSNTFTTNLILEDSWNKQVIPVGEVVGNTFIFHIFSTYPGTHYNDTCISEIEFWYKGEKYEIANLEEAKREYLRRYIEEMRKGSKGLYNSELSTLSEENYEKLMKAVGWEVEKDREKRTFVVEFAENGEIILEWAMKDSEDLRKHPRGVAGYWKIDENGSLWIKIGNNPWKKELLDYYMTFKGTDLEGLVLSDWDECGESCEGEE

InterPro domains:
  IPR057561 NAD glycohydrolase, translocation F5/8 type C domain [NF047619] (72-210)
  IPR057561 NAD glycohydrolase, translocation F5/8 type C domain [PF25302] (69-211)